Protein AF-A0A932G1H8-F1 (afdb_monomer)

Foldseek 3Di:
DDDDPPPPDDDDDDDDDDPDDDDDDDDDDDDDDDDDDDDDDDDDDDDDDDDDDDDDDDDDDDDDDPDDDPDPPPDPPPPPPPPPPPPPPVPPPPDPDDPQEAQQEPAEDEAEDEAEERAHEYNNDNYEYEYAEAYEYHYYYQNECYEAEYQYHEEYEYEYNNECYEAYDNHDLAYEYEAYAQCACYEHEDAANYEYEEEGNNELYEAHHYHNYEEEYEGACYLYEAEDFEYEYEYNNWNYAAAYDPPGFYQYPVRDTDHTTD

Secondary structure (DSSP, 8-state):
--------------S-------PPPPP-------------------------------------------------------------------S---S-EETTS--EEEE--SSSPEEEEESSS--EEEE-SSS-EEEEESSS--EEEE--SSEEEEEESSS--EEEE-S-TT-EEEEEESSS--EEEE-TT-EEEEEETTS--EEEE-TT-EEEEEETT---EEEESSEEEEESSS--EEEE-TT--EEETTS-EESEE-

Solvent-accessible surface area (backbone atoms only — not comparable to full-atom values): 15157 Å² total; per-residue (Å²): 134,86,81,82,78,80,80,78,79,83,76,88,76,81,87,87,82,84,87,78,83,85,78,86,87,84,89,83,89,85,88,85,92,80,92,82,87,81,88,82,87,82,89,82,88,84,85,83,82,86,83,83,82,89,78,90,75,89,73,90,74,89,72,90,71,90,75,90,70,93,69,90,72,90,66,92,68,90,64,88,67,86,69,75,74,69,76,74,71,78,74,83,64,96,54,99,63,74,87,39,61,32,72,78,28,64,44,78,49,79,41,71,26,81,75,50,66,39,66,38,39,21,54,41,11,52,25,39,39,40,32,40,39,59,13,29,34,38,40,38,26,52,40,11,51,23,40,42,36,34,51,20,36,47,41,34,40,40,38,23,55,40,12,46,22,40,41,35,43,61,32,44,57,78,18,40,32,41,39,38,24,53,41,12,47,24,43,35,39,36,36,46,37,17,40,31,46,36,37,24,58,42,11,48,25,40,35,40,47,32,64,74,22,51,40,40,38,41,23,54,52,8,42,30,40,36,38,33,41,55,34,41,39,37,47,74,50,30,70,20,40,30,49,47,49,96,93,50,43,29,39,32,74,90,70,44,75,46,65,38,78,81

Structure (mmCIF, N/CA/C/O backbone):
data_AF-A0A932G1H8-F1
#
_entry.id   AF-A0A932G1H8-F1
#
loop_
_atom_site.group_PDB
_atom_site.id
_atom_site.type_symbol
_atom_site.label_atom_id
_atom_site.label_alt_id
_atom_site.label_comp_id
_atom_site.label_asym_id
_atom_site.label_entity_id
_atom_site.label_seq_id
_atom_site.pdbx_PDB_ins_code
_atom_site.Cartn_x
_atom_site.Cartn_y
_atom_site.Cartn_z
_atom_site.occupancy
_atom_site.B_iso_or_equiv
_atom_site.auth_seq_id
_atom_site.auth_comp_id
_atom_site.auth_asym_id
_atom_site.auth_atom_id
_atom_site.pdbx_PDB_model_num
ATOM 1 N N . MET A 1 1 ? -35.895 41.293 31.339 1.00 43.34 1 MET A N 1
ATOM 2 C CA . MET A 1 1 ? -36.129 41.103 29.890 1.00 43.34 1 MET A CA 1
ATOM 3 C C . MET A 1 1 ? -36.538 39.655 29.695 1.00 43.34 1 MET A C 1
ATOM 5 O O . MET A 1 1 ? -36.038 38.805 30.417 1.00 43.34 1 MET A O 1
ATOM 9 N N . ARG A 1 2 ? -37.605 39.436 28.923 1.00 46.91 2 ARG A N 1
ATOM 10 C CA . ARG A 1 2 ? -38.538 38.307 29.064 1.00 46.91 2 ARG A CA 1
ATOM 11 C C . ARG A 1 2 ? -37.916 36.980 28.616 1.00 46.91 2 ARG A C 1
ATOM 13 O O . ARG A 1 2 ? -37.510 36.863 27.468 1.00 46.91 2 ARG A O 1
ATOM 20 N N . ALA A 1 3 ? -37.894 35.997 29.515 1.00 41.28 3 ALA A N 1
ATOM 21 C CA . ALA A 1 3 ? -37.607 34.607 29.188 1.00 41.28 3 ALA A CA 1
ATOM 22 C C . ALA A 1 3 ? -38.781 34.042 28.371 1.00 41.28 3 ALA A C 1
ATOM 24 O O . ALA A 1 3 ? -39.905 33.989 28.870 1.00 41.28 3 ALA A O 1
ATOM 25 N N . PHE A 1 4 ? -38.541 33.677 27.110 1.00 54.03 4 PHE A N 1
ATOM 26 C CA . PHE A 1 4 ? -39.508 32.925 26.312 1.00 54.03 4 PHE A CA 1
ATOM 27 C C . PHE A 1 4 ? -39.419 31.457 26.726 1.00 54.03 4 PHE A C 1
ATOM 29 O O . PHE A 1 4 ? -38.477 30.749 26.383 1.00 54.03 4 PHE A O 1
ATOM 36 N N . THR A 1 5 ? -40.384 31.015 27.526 1.00 42.53 5 THR A N 1
ATOM 37 C CA . THR A 1 5 ? -40.581 29.604 27.854 1.00 42.53 5 THR A CA 1
ATOM 38 C C . THR A 1 5 ? -41.067 28.890 26.595 1.00 42.53 5 THR A C 1
ATOM 40 O O . THR A 1 5 ? -42.211 29.077 26.185 1.00 42.53 5 THR A O 1
ATOM 43 N N . ILE A 1 6 ? -40.204 28.096 25.958 1.00 53.47 6 ILE A N 1
ATOM 44 C CA . ILE A 1 6 ? -40.620 27.185 24.887 1.00 53.47 6 ILE A CA 1
ATOM 45 C C . ILE A 1 6 ? -41.364 26.031 25.561 1.00 53.47 6 ILE A C 1
ATOM 47 O O . ILE A 1 6 ? -40.767 25.184 26.223 1.00 53.47 6 ILE A O 1
ATOM 51 N N . LEU A 1 7 ? -42.690 26.045 25.451 1.00 41.09 7 LEU A N 1
ATOM 52 C CA . LEU A 1 7 ? -43.549 24.974 25.933 1.00 41.09 7 LEU A CA 1
ATOM 53 C C . LEU A 1 7 ? -43.530 23.842 24.896 1.00 41.09 7 LEU A C 1
ATOM 55 O O . LEU A 1 7 ? -44.294 23.865 23.935 1.00 41.09 7 LEU A O 1
ATOM 59 N N . VAL A 1 8 ? -42.640 22.862 25.067 1.00 47.84 8 VAL A N 1
ATOM 60 C CA . VAL A 1 8 ? -42.675 21.626 24.273 1.00 47.84 8 VAL A CA 1
ATOM 61 C C . VAL A 1 8 ? -43.750 20.720 24.871 1.00 47.84 8 VAL A C 1
ATOM 63 O O . VAL A 1 8 ? -43.537 20.061 25.887 1.00 47.84 8 VAL A O 1
ATOM 66 N N . ALA A 1 9 ? -44.938 20.720 24.269 1.00 44.84 9 ALA A N 1
ATOM 67 C CA . ALA A 1 9 ? -45.979 19.754 24.590 1.00 44.84 9 ALA A CA 1
ATOM 68 C C . ALA A 1 9 ? -45.629 18.409 23.934 1.00 44.84 9 ALA A C 1
ATOM 70 O O . ALA A 1 9 ? -45.843 18.223 22.739 1.00 44.84 9 ALA A O 1
ATOM 71 N N . VAL A 1 10 ? -45.080 17.468 24.709 1.00 44.91 10 VAL A N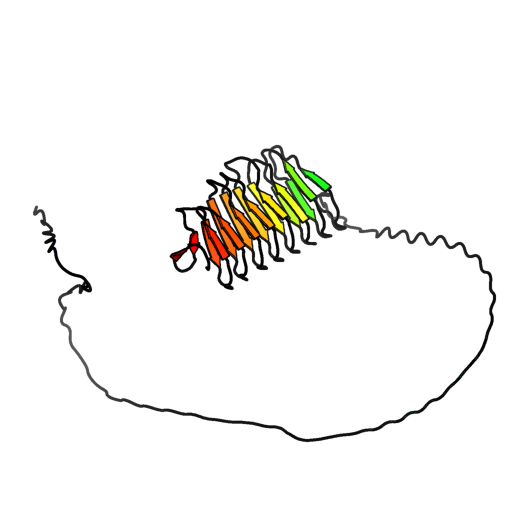 1
ATOM 72 C CA . VAL A 1 10 ? -44.932 16.073 24.271 1.00 44.91 10 VAL A CA 1
ATOM 73 C C . VAL A 1 10 ? -46.285 15.385 24.439 1.00 44.91 10 VAL A C 1
ATOM 75 O O . VAL A 1 10 ? -46.671 15.004 25.544 1.00 44.91 10 VAL A O 1
ATOM 78 N N . LEU A 1 11 ? -47.031 15.262 23.342 1.00 42.97 11 LEU A N 1
ATOM 79 C CA . LEU A 1 11 ? -48.218 14.416 23.278 1.00 42.97 11 LEU A CA 1
ATOM 80 C C . LEU A 1 11 ? -47.772 12.991 22.941 1.00 42.97 11 LEU A C 1
ATOM 82 O O . LEU A 1 11 ? -47.280 12.719 21.850 1.00 42.97 11 LEU A O 1
ATOM 86 N N . ALA A 1 12 ? -47.931 12.087 23.904 1.00 42.50 12 ALA A N 1
ATOM 87 C CA . ALA A 1 12 ? -47.790 10.657 23.687 1.00 42.50 12 ALA A CA 1
ATOM 88 C C . ALA A 1 12 ? -48.934 10.152 22.792 1.00 42.50 12 ALA A C 1
ATOM 90 O O . ALA A 1 12 ? -50.103 10.287 23.153 1.00 42.50 12 ALA A O 1
ATOM 91 N N . GLY A 1 13 ? -48.593 9.530 21.661 1.00 37.72 13 GLY A N 1
ATOM 92 C CA . GLY A 1 13 ? -49.523 8.708 20.890 1.00 37.72 13 GLY A CA 1
ATOM 93 C C . GLY A 1 13 ? -49.326 8.774 19.378 1.00 37.72 13 GLY A C 1
ATOM 94 O O . GLY A 1 13 ? -49.625 9.787 18.763 1.00 37.72 13 GLY A O 1
ATOM 95 N N . GLY A 1 14 ? -48.961 7.633 18.788 1.00 37.81 14 GLY A N 1
ATOM 96 C CA . GLY A 1 14 ? -49.365 7.281 17.425 1.00 37.81 14 GLY A CA 1
ATOM 97 C C . GLY A 1 14 ? -48.414 7.677 16.296 1.00 37.81 14 GLY A C 1
ATOM 98 O O . GLY A 1 14 ? -47.905 8.785 16.224 1.00 37.81 14 GLY A O 1
ATOM 99 N N . CYS A 1 15 ? -48.199 6.712 15.405 1.00 44.62 15 CYS A N 1
ATOM 100 C CA . CYS A 1 15 ? -47.338 6.739 14.230 1.00 44.62 15 CYS A CA 1
ATOM 101 C C . CYS A 1 15 ? -47.782 7.792 13.189 1.00 44.62 15 CYS A C 1
ATOM 103 O O . CYS A 1 15 ? -48.960 7.849 12.844 1.00 44.62 15 CYS A O 1
ATOM 105 N N . GLY A 1 16 ? -46.823 8.563 12.657 1.00 51.00 16 GLY A N 1
ATOM 106 C CA . GLY A 1 16 ? -46.945 9.342 11.417 1.00 51.00 16 GLY A CA 1
ATOM 107 C C . GLY A 1 16 ? -47.521 10.758 11.548 1.00 51.00 16 GLY A C 1
ATOM 108 O O . GLY A 1 16 ? -48.727 10.953 11.443 1.00 51.00 16 GLY A O 1
ATOM 109 N N . ALA A 1 17 ? -46.660 11.776 11.649 1.00 40.34 17 ALA A N 1
ATOM 110 C CA . ALA A 1 17 ? -47.054 13.157 11.370 1.00 40.34 17 ALA A CA 1
ATOM 111 C C . ALA A 1 17 ? -45.897 13.942 10.738 1.00 40.34 17 ALA A C 1
ATOM 113 O O . ALA A 1 17 ? -44.832 14.101 11.328 1.00 40.34 17 ALA A O 1
ATOM 114 N N . LYS A 1 18 ? -46.135 14.426 9.516 1.00 47.41 18 LYS A N 1
ATOM 115 C CA . LYS A 1 18 ? -45.267 15.352 8.790 1.00 47.41 18 LYS A CA 1
ATOM 116 C C . LYS A 1 18 ? -45.270 16.695 9.523 1.00 47.41 18 LYS A C 1
ATOM 118 O O . LYS A 1 18 ? -46.336 17.265 9.756 1.00 47.41 18 LYS A O 1
ATOM 123 N N . THR A 1 19 ? -44.096 17.200 9.883 1.00 43.16 19 THR A N 1
ATOM 124 C CA . THR A 1 19 ? -43.936 18.506 10.532 1.00 43.16 19 THR A CA 1
ATOM 125 C C . THR A 1 19 ? -44.239 19.614 9.523 1.00 43.16 19 THR A C 1
ATOM 127 O O . THR A 1 19 ? -43.376 20.028 8.757 1.00 43.16 19 THR A O 1
ATOM 130 N N . SER A 1 20 ? -45.487 20.079 9.491 1.00 42.56 20 SER A N 1
ATOM 131 C CA . SER A 1 20 ? -45.892 21.235 8.690 1.00 42.56 20 SER A CA 1
ATOM 132 C C . SER A 1 20 ? -45.553 22.513 9.459 1.00 42.56 20 SER A C 1
ATOM 134 O O . SER A 1 20 ? -46.244 22.877 10.411 1.00 42.56 20 SER A O 1
ATOM 136 N N . LEU A 1 21 ? -44.466 23.181 9.074 1.00 42.25 21 LEU A N 1
ATOM 137 C CA . LEU A 1 21 ? -44.091 24.491 9.601 1.00 42.25 21 LEU A CA 1
ATOM 138 C C . LEU A 1 21 ? -45.024 25.551 8.992 1.00 42.25 21 LEU A C 1
ATOM 140 O O . LEU A 1 21 ? -45.066 25.717 7.776 1.00 42.25 21 LEU A O 1
ATOM 144 N N . VAL A 1 22 ? -45.801 26.251 9.820 1.00 46.50 22 VAL A N 1
ATOM 145 C CA . VAL A 1 22 ? -46.705 27.319 9.364 1.00 46.50 22 VAL A CA 1
ATOM 146 C C . VAL A 1 22 ? -45.984 28.662 9.494 1.00 46.50 22 VAL A C 1
ATOM 148 O O . VAL A 1 22 ? -45.696 29.099 10.608 1.00 46.50 22 VAL A O 1
ATOM 151 N N . VAL A 1 23 ? -45.699 29.318 8.367 1.00 56.34 23 VAL A N 1
ATOM 152 C CA . VAL A 1 23 ? -45.190 30.701 8.302 1.00 56.34 23 VAL A CA 1
ATOM 153 C C . VAL A 1 23 ? -46.352 31.631 7.909 1.00 56.34 23 VAL A C 1
ATOM 155 O O . VAL A 1 23 ? -47.077 31.301 6.970 1.00 56.34 23 VAL A O 1
ATOM 158 N N . PRO A 1 24 ? -46.592 32.765 8.600 1.00 52.59 24 PRO A N 1
ATOM 159 C CA . PRO A 1 24 ? -47.652 33.707 8.229 1.00 52.59 24 PRO A CA 1
ATOM 160 C C . PRO A 1 24 ? -47.266 34.603 7.029 1.00 52.59 24 PRO A C 1
ATOM 162 O O . PRO A 1 24 ? -46.086 34.917 6.864 1.00 52.59 24 PRO A O 1
ATOM 165 N N . PRO A 1 25 ? -48.245 35.048 6.211 1.00 51.34 25 PRO A N 1
ATOM 166 C CA . PRO A 1 25 ? -47.993 35.724 4.937 1.00 51.34 25 PRO A CA 1
ATOM 167 C C . PRO A 1 25 ? -47.706 37.227 5.087 1.00 51.34 25 PRO A C 1
ATOM 169 O O . PRO A 1 25 ? -48.316 37.912 5.911 1.00 51.34 25 PRO A O 1
ATOM 172 N N . VAL A 1 26 ? -46.822 37.742 4.227 1.00 53.97 26 VAL A N 1
ATOM 173 C CA . VAL A 1 26 ? -46.687 39.174 3.922 1.00 53.97 26 VAL A CA 1
ATOM 174 C C . VAL A 1 26 ? -47.399 39.472 2.601 1.00 53.97 26 VAL A C 1
ATOM 176 O O . VAL A 1 26 ? -47.216 38.765 1.615 1.00 53.97 26 VAL A O 1
ATOM 179 N N . SER A 1 27 ? -48.260 40.484 2.622 1.00 44.62 27 SER A N 1
ATOM 180 C CA . SER A 1 27 ? -49.075 40.955 1.499 1.00 44.62 27 SER A CA 1
ATOM 181 C C . SER A 1 27 ? -48.252 41.753 0.481 1.00 44.62 27 SER A C 1
ATOM 183 O O . SER A 1 27 ? -47.385 42.527 0.887 1.00 44.62 27 SER A O 1
ATOM 185 N N . GLY A 1 28 ? -48.585 41.647 -0.808 1.00 40.72 28 GLY A N 1
ATOM 186 C CA . GLY A 1 28 ? -48.084 42.553 -1.848 1.00 40.72 28 GLY A CA 1
ATOM 187 C C . GLY A 1 28 ? -48.429 42.100 -3.268 1.00 40.72 28 GLY A C 1
ATOM 188 O O . GLY A 1 28 ? -47.877 41.115 -3.735 1.00 40.72 28 GLY A O 1
ATOM 189 N N . ASP A 1 29 ? -49.356 42.829 -3.877 1.00 40.25 29 ASP A N 1
ATOM 190 C CA . ASP A 1 29 ? -50.086 42.670 -5.141 1.00 40.25 29 ASP A CA 1
ATOM 191 C C . ASP A 1 29 ? -49.278 42.528 -6.461 1.00 40.25 29 ASP A C 1
ATOM 193 O O . ASP A 1 29 ? -48.190 43.086 -6.600 1.00 40.25 29 ASP A O 1
ATOM 197 N N . ASP A 1 30 ? -49.921 41.861 -7.437 1.00 45.75 30 ASP A N 1
ATOM 198 C CA . ASP A 1 30 ? -50.291 42.346 -8.797 1.00 45.75 30 ASP A CA 1
ATOM 199 C C . ASP A 1 30 ? -49.892 41.496 -10.037 1.00 45.75 30 ASP A C 1
ATOM 201 O O . ASP A 1 30 ? -48.766 41.022 -10.160 1.00 45.75 30 ASP A O 1
ATOM 205 N N . ASP A 1 31 ? -50.883 41.375 -10.941 1.00 50.16 31 ASP A N 1
ATOM 206 C CA . ASP A 1 31 ? -50.890 40.986 -12.373 1.00 50.16 31 ASP A CA 1
ATOM 207 C C . ASP A 1 31 ? -50.500 39.539 -12.803 1.00 50.16 31 ASP A C 1
ATOM 209 O O . ASP A 1 31 ? -49.342 39.152 -12.740 1.00 50.16 31 ASP A O 1
ATOM 213 N N . THR A 1 32 ? -51.407 38.593 -13.121 1.00 43.59 32 THR A N 1
ATOM 214 C CA . THR A 1 32 ? -52.385 38.403 -14.239 1.00 43.59 32 THR A CA 1
ATOM 215 C C . THR A 1 32 ? -51.879 37.586 -15.467 1.00 43.59 32 THR A C 1
ATOM 217 O O . THR A 1 32 ? -50.871 37.933 -16.068 1.00 43.59 32 THR A O 1
ATOM 220 N N . VAL A 1 33 ? -52.694 36.576 -15.875 1.00 44.91 33 VAL A N 1
ATOM 221 C CA . VAL A 1 33 ? -52.774 35.836 -17.186 1.00 44.91 33 VAL A CA 1
ATOM 222 C C . VAL A 1 33 ? -51.629 34.828 -17.475 1.00 44.91 33 VAL A C 1
ATOM 224 O O . VAL A 1 33 ? -50.497 35.113 -17.123 1.00 44.91 33 VAL A O 1
ATOM 227 N N . ASP A 1 34 ? -51.737 33.624 -18.060 1.00 40.50 34 ASP A N 1
ATOM 228 C CA . ASP A 1 34 ? -52.706 32.743 -18.765 1.00 40.50 34 ASP A CA 1
ATOM 229 C C . ASP A 1 34 ? -52.210 31.292 -18.471 1.00 40.50 34 ASP A C 1
ATOM 231 O O . ASP A 1 34 ? -51.026 31.107 -18.203 1.00 40.50 34 ASP A O 1
ATOM 235 N N . GLY A 1 35 ? -52.992 30.214 -18.387 1.00 44.72 35 GLY A N 1
ATOM 236 C CA . GLY A 1 35 ? -53.739 29.655 -19.513 1.00 44.72 35 GLY A CA 1
ATOM 237 C C . GLY A 1 35 ? -52.801 28.995 -20.535 1.00 44.72 35 GLY A C 1
ATOM 238 O O . GLY A 1 35 ? -52.328 29.676 -21.427 1.00 44.72 35 GLY A O 1
ATOM 239 N N . ASP A 1 36 ? -52.473 27.709 -20.374 1.00 42.75 36 ASP A N 1
ATOM 240 C CA . ASP A 1 36 ? -52.785 26.675 -21.378 1.00 42.75 36 ASP A CA 1
ATOM 241 C C . ASP A 1 36 ? -52.089 25.339 -21.084 1.00 42.75 36 ASP A C 1
ATOM 243 O O . ASP A 1 36 ? -50.909 25.246 -20.743 1.00 42.75 36 ASP A O 1
ATOM 247 N N . ALA A 1 37 ? -52.902 24.293 -21.173 1.00 53.12 37 ALA A N 1
ATOM 248 C CA . ALA A 1 37 ? -52.481 22.913 -21.273 1.00 53.12 37 ALA A CA 1
ATOM 249 C C . ALA A 1 37 ? -52.113 22.633 -22.730 1.00 53.12 37 ALA A C 1
ATOM 251 O O . ALA A 1 37 ? -52.867 23.043 -23.602 1.00 53.12 37 ALA A O 1
ATOM 252 N N . ASP A 1 38 ? -51.063 21.854 -22.976 1.00 44.72 38 ASP A N 1
ATOM 253 C CA . ASP A 1 38 ? -51.003 21.035 -24.184 1.00 44.72 38 ASP A CA 1
ATOM 254 C C . ASP A 1 38 ? -50.261 19.725 -23.904 1.00 44.72 38 ASP A C 1
ATOM 256 O O . ASP A 1 38 ? -49.100 19.673 -23.497 1.00 44.72 38 ASP A O 1
ATOM 260 N N . THR A 1 39 ? -51.027 18.652 -24.052 1.00 52.12 39 THR A N 1
ATOM 261 C CA . THR A 1 39 ? -50.581 17.304 -24.383 1.00 52.12 39 THR A CA 1
ATOM 262 C C . THR A 1 39 ? -49.990 17.306 -25.783 1.00 52.12 39 THR A C 1
ATOM 264 O O . THR A 1 39 ? -50.699 17.716 -26.690 1.00 52.12 39 THR A O 1
ATOM 267 N N . ASP A 1 40 ? -48.816 16.709 -25.976 1.00 50.25 40 ASP A N 1
ATOM 268 C CA . ASP A 1 40 ? -48.513 16.045 -27.242 1.00 50.25 40 ASP A CA 1
ATOM 269 C C . ASP A 1 40 ? -47.723 14.762 -26.988 1.00 50.25 40 ASP A C 1
ATOM 271 O O . ASP A 1 40 ? -46.668 14.733 -26.351 1.00 50.25 40 ASP A O 1
ATOM 275 N N . ALA A 1 41 ? -48.343 13.676 -27.435 1.00 49.56 41 ALA A N 1
ATOM 276 C CA . ALA A 1 41 ? -47.734 12.387 -27.642 1.00 49.56 41 ALA A CA 1
ATOM 277 C C . ALA A 1 41 ? -47.234 12.376 -29.082 1.00 49.56 41 ALA A C 1
ATOM 279 O O . ALA A 1 41 ? -48.050 12.569 -29.974 1.00 49.56 41 ALA A O 1
ATOM 280 N N . ASP A 1 42 ? -45.960 12.071 -29.298 1.00 48.66 42 ASP A N 1
ATOM 281 C CA . ASP A 1 42 ? -45.480 11.656 -30.611 1.00 48.66 42 ASP A CA 1
ATOM 282 C C . ASP A 1 42 ? -44.615 10.407 -30.456 1.00 48.66 42 ASP A C 1
ATOM 284 O O . ASP A 1 42 ? -43.530 10.398 -29.873 1.00 48.66 42 ASP A O 1
ATOM 288 N N . THR A 1 43 ? -45.194 9.309 -30.929 1.00 48.94 43 THR A N 1
ATOM 289 C CA . THR A 1 43 ? -44.514 8.081 -31.312 1.00 48.94 43 THR A CA 1
ATOM 290 C C . THR A 1 43 ? -44.074 8.237 -32.758 1.00 48.94 43 THR A C 1
ATOM 292 O O . THR A 1 43 ? -44.952 8.303 -33.615 1.00 48.94 43 THR A O 1
ATOM 295 N N . ASP A 1 44 ? -42.775 8.174 -33.035 1.00 48.31 44 ASP A N 1
ATOM 296 C CA . ASP A 1 44 ? -42.285 7.920 -34.388 1.00 48.31 44 ASP A CA 1
ATOM 297 C C . ASP A 1 44 ? -41.347 6.713 -34.392 1.00 48.31 44 ASP A C 1
ATOM 299 O O . ASP A 1 44 ? -40.333 6.638 -33.696 1.00 48.31 44 ASP A O 1
ATOM 303 N N . VAL A 1 45 ? -41.800 5.721 -35.152 1.00 48.81 45 VAL A N 1
ATOM 304 C CA . VAL A 1 45 ? -41.098 4.519 -35.576 1.00 48.81 45 VAL A CA 1
ATOM 305 C C . VAL A 1 45 ? -40.513 4.850 -36.937 1.00 48.81 45 VAL A C 1
ATOM 307 O O . VAL A 1 45 ? -41.285 5.008 -37.874 1.00 48.81 45 VAL A O 1
ATOM 310 N N . ASP A 1 46 ? -39.191 4.853 -37.061 1.00 50.19 46 ASP A N 1
ATOM 311 C CA . ASP A 1 46 ? -38.528 4.749 -38.359 1.00 50.19 46 ASP A CA 1
ATOM 312 C C . ASP A 1 46 ? -37.556 3.573 -38.307 1.00 50.19 46 ASP A C 1
ATOM 314 O O . ASP A 1 46 ? -36.507 3.596 -37.660 1.00 50.19 46 ASP A O 1
ATOM 318 N N . GLY A 1 47 ? -37.993 2.484 -38.934 1.00 46.00 47 GLY A N 1
ATOM 319 C CA . GLY A 1 47 ? -37.142 1.368 -39.289 1.00 46.00 47 GLY A CA 1
ATOM 320 C C . GLY A 1 47 ? -36.566 1.620 -40.669 1.00 46.00 47 GLY A C 1
ATOM 321 O O . GLY A 1 47 ? -37.324 1.684 -41.629 1.00 46.00 47 GLY A O 1
ATOM 322 N N . ASP A 1 48 ? -35.243 1.659 -40.760 1.00 49.53 48 ASP A N 1
ATOM 323 C CA . ASP A 1 48 ? -34.537 1.525 -42.026 1.00 49.53 48 ASP A CA 1
ATOM 324 C C . ASP A 1 48 ? -33.763 0.210 -42.014 1.00 49.53 48 ASP A C 1
ATOM 326 O O . ASP A 1 48 ? -32.698 0.048 -41.417 1.00 49.53 48 ASP A O 1
ATOM 330 N N . VAL A 1 49 ? -34.398 -0.767 -42.654 1.00 49.69 49 VAL A N 1
ATOM 331 C CA . VAL A 1 49 ? -33.810 -2.026 -43.085 1.00 49.69 49 VAL A CA 1
ATOM 332 C C . VAL A 1 49 ? -33.171 -1.739 -44.439 1.00 49.69 49 VAL A C 1
ATOM 334 O O . VAL A 1 49 ? -33.897 -1.581 -45.417 1.00 49.69 49 VAL A O 1
ATOM 337 N N . ASP A 1 50 ? -31.842 -1.671 -44.506 1.00 47.12 50 ASP A N 1
ATOM 338 C CA . ASP A 1 50 ? -31.128 -1.706 -45.786 1.00 47.12 50 ASP A CA 1
ATOM 339 C C . ASP A 1 50 ? -30.598 -3.124 -46.020 1.00 47.12 50 ASP A C 1
ATOM 341 O O . ASP A 1 50 ? -29.530 -3.534 -45.561 1.00 47.12 50 ASP A O 1
ATOM 345 N N . THR A 1 51 ? -31.447 -3.918 -46.663 1.00 47.25 51 THR A N 1
ATOM 346 C CA . THR A 1 51 ? -31.038 -5.074 -47.451 1.00 47.25 51 THR A CA 1
ATOM 347 C C . THR A 1 51 ? -30.738 -4.581 -48.858 1.00 47.25 51 THR A C 1
ATOM 349 O O . THR A 1 51 ? -31.645 -4.016 -49.456 1.00 47.25 51 THR A O 1
ATOM 352 N N . ASP A 1 52 ? -29.546 -4.863 -49.391 1.00 46.97 52 ASP A N 1
ATOM 353 C CA . ASP A 1 52 ? -29.365 -5.456 -50.728 1.00 46.97 52 ASP A CA 1
ATOM 354 C C . ASP A 1 52 ? -27.864 -5.738 -50.993 1.00 46.97 52 ASP A C 1
ATOM 356 O O . ASP A 1 52 ? -27.021 -4.854 -50.909 1.00 46.97 52 ASP A O 1
ATOM 360 N N . VAL A 1 53 ? -27.451 -7.012 -51.046 1.00 49.44 53 VAL A N 1
ATOM 361 C CA . VAL A 1 53 ? -27.306 -7.863 -52.253 1.00 49.44 53 VAL A CA 1
ATOM 362 C C . VAL A 1 53 ? -25.910 -7.752 -52.890 1.00 49.44 53 VAL A C 1
ATOM 364 O O . VAL A 1 53 ? -25.574 -6.796 -53.576 1.00 49.44 53 VAL A O 1
ATOM 367 N N . ASP A 1 54 ? -25.139 -8.809 -52.626 1.00 47.00 54 ASP A N 1
ATOM 368 C CA . ASP A 1 54 ? -24.509 -9.716 -53.596 1.00 47.00 54 ASP A CA 1
ATOM 369 C C . ASP A 1 54 ? -23.608 -9.140 -54.706 1.00 47.00 54 ASP A C 1
ATOM 371 O O . ASP A 1 54 ? -24.025 -8.407 -55.604 1.00 47.00 54 ASP A O 1
ATOM 375 N N . GLY A 1 55 ? -22.353 -9.581 -54.672 1.00 45.81 55 GLY A N 1
ATOM 376 C CA . GLY A 1 55 ? -21.310 -9.239 -55.624 1.00 45.81 55 GLY A CA 1
ATOM 377 C C . GLY A 1 55 ? -20.168 -10.242 -55.555 1.00 45.81 55 GLY A C 1
ATOM 378 O O . GLY A 1 55 ? -19.039 -9.864 -55.251 1.00 45.81 55 GLY A O 1
ATOM 379 N N . ASP A 1 56 ? -20.480 -11.510 -55.828 1.00 48.56 56 ASP A N 1
ATOM 380 C CA . ASP A 1 56 ? -19.519 -12.527 -56.253 1.00 48.56 56 ASP A CA 1
ATOM 381 C C . ASP A 1 56 ? -18.577 -11.965 -57.336 1.00 48.56 56 ASP A C 1
ATOM 383 O O . ASP A 1 56 ? -18.987 -11.677 -58.464 1.00 48.56 56 ASP A O 1
ATOM 387 N N . VAL A 1 57 ? -17.288 -11.855 -57.015 1.00 51.72 57 VAL A N 1
ATOM 388 C CA . VAL A 1 57 ? -16.209 -11.859 -58.009 1.00 51.72 57 VAL A CA 1
ATOM 389 C C . VAL A 1 57 ? -15.211 -12.936 -57.629 1.00 51.72 57 VAL A C 1
ATOM 391 O O . VAL A 1 57 ? -14.226 -12.721 -56.928 1.00 51.72 57 VAL A O 1
ATOM 394 N N . ASP A 1 58 ? -15.551 -14.116 -58.127 1.00 48.69 58 ASP A N 1
ATOM 395 C CA . ASP A 1 58 ? -14.668 -15.222 -58.440 1.00 48.69 58 ASP A CA 1
ATOM 396 C C . ASP A 1 58 ? -13.474 -14.725 -59.278 1.00 48.69 58 ASP A C 1
ATOM 398 O O . ASP A 1 58 ? -13.631 -14.203 -60.388 1.00 48.69 58 ASP A O 1
ATOM 402 N N . ALA A 1 59 ? -12.276 -14.840 -58.713 1.00 49.50 59 ALA A N 1
ATOM 403 C CA . ALA A 1 59 ? -11.023 -14.721 -59.439 1.00 49.50 59 ALA A CA 1
ATOM 404 C C . ALA A 1 59 ? -10.104 -15.861 -58.998 1.00 49.50 59 ALA A C 1
ATOM 406 O O . ALA A 1 59 ? -9.093 -15.654 -58.326 1.00 49.50 59 ALA A O 1
ATOM 407 N N . ASP A 1 60 ? -10.489 -17.069 -59.408 1.00 50.41 60 ASP A N 1
ATOM 408 C CA . ASP A 1 60 ? -9.577 -18.157 -59.741 1.00 50.41 60 ASP A CA 1
ATOM 409 C C . ASP A 1 60 ? -8.350 -17.625 -60.508 1.00 50.41 60 ASP A C 1
ATOM 411 O O . ASP A 1 60 ? -8.410 -17.306 -61.699 1.00 50.41 60 ASP A O 1
ATOM 415 N N . LEU A 1 61 ? -7.209 -17.556 -59.825 1.00 50.56 61 LEU A N 1
ATOM 416 C CA . LEU A 1 61 ? -5.887 -17.560 -60.447 1.00 50.56 61 LEU A CA 1
ATOM 417 C C . LEU A 1 61 ? -5.079 -18.687 -59.814 1.00 50.56 61 LEU A C 1
ATOM 419 O O . LEU A 1 61 ? -4.234 -18.500 -58.942 1.00 50.56 61 LEU A O 1
ATOM 423 N N . ASP A 1 62 ? -5.418 -19.872 -60.308 1.00 50.19 62 ASP A N 1
ATOM 424 C CA . ASP A 1 62 ? -4.554 -21.032 -60.419 1.00 50.19 62 ASP A CA 1
ATOM 425 C C . ASP A 1 62 ? -3.195 -20.616 -61.010 1.00 50.19 62 ASP A C 1
ATOM 427 O O . ASP A 1 62 ? -3.077 -20.217 -62.175 1.00 50.19 62 ASP A O 1
ATOM 431 N N . ALA A 1 63 ? -2.173 -20.661 -60.165 1.00 49.88 63 ALA A N 1
ATOM 432 C CA . ALA A 1 63 ? -0.786 -20.692 -60.580 1.00 49.88 63 ALA A CA 1
ATOM 433 C C . ALA A 1 63 ? -0.087 -21.790 -59.779 1.00 49.88 63 ALA A C 1
ATOM 435 O O . ALA A 1 63 ? 0.717 -21.527 -58.884 1.00 49.88 63 ALA A O 1
ATOM 436 N N . ASP A 1 64 ? -0.415 -23.031 -60.134 1.00 48.50 64 ASP A N 1
ATOM 437 C CA . ASP A 1 64 ? 0.493 -24.167 -60.047 1.00 48.50 64 ASP A CA 1
ATOM 438 C C . ASP A 1 64 ? 1.893 -23.773 -60.554 1.00 48.50 64 ASP A C 1
ATOM 440 O O . ASP A 1 64 ? 2.152 -23.682 -61.758 1.00 48.50 64 ASP A O 1
ATOM 444 N N . THR A 1 65 ? 2.836 -23.594 -59.633 1.00 47.34 65 THR A N 1
ATOM 445 C CA . THR A 1 65 ? 4.246 -23.866 -59.917 1.00 47.34 65 THR A CA 1
ATOM 446 C C . THR A 1 65 ? 4.828 -24.711 -58.799 1.00 47.34 65 THR A C 1
ATOM 448 O O . THR A 1 65 ? 5.481 -24.206 -57.887 1.00 47.34 65 THR A O 1
ATOM 451 N N . ASP A 1 66 ? 4.600 -26.018 -58.923 1.00 49.34 66 ASP A N 1
ATOM 452 C CA . ASP A 1 66 ? 5.534 -27.047 -58.479 1.00 49.34 66 ASP A CA 1
ATOM 453 C C . ASP A 1 66 ? 6.923 -26.731 -59.060 1.00 49.34 66 ASP A C 1
ATOM 455 O O . ASP A 1 66 ? 7.196 -26.943 -60.246 1.00 49.34 66 ASP A O 1
ATOM 459 N N . MET A 1 67 ? 7.815 -26.213 -58.220 1.00 50.00 67 MET A N 1
ATOM 460 C CA . MET A 1 67 ? 9.251 -26.374 -58.414 1.00 50.00 67 MET A CA 1
ATOM 461 C C . MET A 1 67 ? 9.811 -27.118 -57.213 1.00 50.00 67 MET A C 1
ATOM 463 O O . MET A 1 67 ? 10.353 -26.546 -56.272 1.00 50.00 67 MET A O 1
ATOM 467 N N . ASP A 1 68 ? 9.645 -28.433 -57.303 1.00 48.19 68 ASP A N 1
ATOM 468 C CA . ASP A 1 68 ? 10.552 -29.415 -56.739 1.00 48.19 68 ASP A CA 1
ATOM 469 C C . ASP A 1 68 ? 11.960 -29.162 -57.301 1.00 48.19 68 ASP A C 1
ATOM 471 O O . ASP A 1 68 ? 12.267 -29.445 -58.465 1.00 48.19 68 ASP A O 1
ATOM 475 N N . THR A 1 69 ? 12.807 -28.561 -56.474 1.00 49.91 69 THR A N 1
ATOM 476 C CA . THR A 1 69 ? 14.251 -28.713 -56.601 1.00 49.91 69 THR A CA 1
ATOM 477 C C . THR A 1 69 ? 14.798 -29.138 -55.253 1.00 49.91 69 THR A C 1
ATOM 479 O O . THR A 1 69 ? 15.214 -28.300 -54.452 1.00 49.91 69 THR A O 1
ATOM 482 N N . ASP A 1 70 ? 14.813 -30.454 -55.045 1.00 48.62 70 ASP A N 1
ATOM 483 C CA . ASP A 1 70 ? 15.857 -31.158 -54.303 1.00 48.62 70 ASP A CA 1
ATOM 484 C C . ASP A 1 70 ? 17.233 -30.557 -54.641 1.00 48.62 70 ASP A C 1
ATOM 486 O O . ASP A 1 70 ? 17.846 -30.829 -55.679 1.00 48.62 70 ASP A O 1
ATOM 490 N N . ALA A 1 71 ? 17.719 -29.708 -53.744 1.00 48.31 71 ALA A N 1
ATOM 491 C CA . ALA A 1 71 ? 19.117 -29.347 -53.652 1.00 48.31 71 ALA A CA 1
ATOM 492 C C . ALA A 1 71 ? 19.577 -29.713 -52.244 1.00 48.31 71 ALA A C 1
ATOM 494 O O . ALA A 1 71 ? 19.617 -28.874 -51.344 1.00 48.31 71 ALA A O 1
ATOM 495 N N . ASP A 1 72 ? 19.922 -30.992 -52.089 1.00 51.78 72 ASP A N 1
ATOM 496 C CA . ASP A 1 72 ? 20.867 -31.472 -51.088 1.00 51.78 72 ASP A CA 1
ATOM 497 C C . ASP A 1 72 ? 22.151 -30.632 -51.188 1.00 51.78 72 ASP A C 1
ATOM 499 O O . ASP A 1 72 ? 23.070 -30.925 -51.958 1.00 51.78 72 ASP A O 1
ATOM 503 N N . LEU A 1 73 ? 22.202 -29.546 -50.422 1.00 50.25 73 LEU A N 1
ATOM 504 C CA . LEU A 1 73 ? 23.438 -28.873 -50.065 1.00 50.25 73 LEU A CA 1
ATOM 505 C C . LEU A 1 73 ? 23.736 -29.228 -48.616 1.00 50.25 73 LEU A C 1
ATOM 507 O O . LEU A 1 73 ? 23.468 -28.478 -47.683 1.00 50.25 73 LEU A O 1
ATOM 511 N N . ASP A 1 74 ? 24.306 -30.423 -48.491 1.00 50.09 74 ASP A N 1
ATOM 512 C CA . ASP A 1 74 ? 25.265 -30.771 -47.456 1.00 50.09 74 ASP A CA 1
ATOM 513 C C . ASP A 1 74 ? 26.401 -29.736 -47.489 1.00 50.09 74 ASP A C 1
ATOM 515 O O . ASP A 1 74 ? 27.346 -29.806 -48.281 1.00 50.09 74 ASP A O 1
ATOM 519 N N . ALA A 1 75 ? 26.226 -28.697 -46.683 1.00 49.44 75 ALA A N 1
ATOM 520 C CA . ALA A 1 75 ? 27.281 -27.803 -46.272 1.00 49.44 75 ALA A CA 1
ATOM 521 C C . ALA A 1 75 ? 27.294 -27.827 -44.747 1.00 49.44 75 ALA A C 1
ATOM 523 O O . ALA A 1 75 ? 26.707 -26.973 -44.085 1.00 49.44 75 ALA A O 1
ATOM 524 N N . ASP A 1 76 ? 27.991 -28.830 -44.213 1.00 50.44 76 ASP A N 1
ATOM 525 C CA . ASP A 1 76 ? 28.803 -28.699 -43.009 1.00 50.44 76 ASP A CA 1
ATOM 526 C C . ASP A 1 76 ? 29.588 -27.374 -43.074 1.00 50.44 76 ASP A C 1
ATOM 528 O O . ASP A 1 76 ? 30.730 -27.299 -43.536 1.00 50.44 76 ASP A O 1
ATOM 532 N N . THR A 1 77 ? 28.963 -26.294 -42.625 1.00 48.84 77 THR A N 1
ATOM 533 C CA . THR A 1 77 ? 29.670 -25.132 -42.108 1.00 48.84 77 THR A CA 1
ATOM 534 C C . THR A 1 77 ? 29.340 -25.044 -40.639 1.00 48.84 77 THR A C 1
ATOM 536 O O . THR A 1 77 ? 28.414 -24.357 -40.217 1.00 48.84 77 THR A O 1
ATOM 539 N N . ASP A 1 78 ? 30.139 -25.802 -39.899 1.00 51.34 78 ASP A N 1
ATOM 540 C CA . ASP A 1 78 ? 30.636 -25.500 -38.566 1.00 51.34 78 ASP A CA 1
ATOM 541 C C . ASP A 1 78 ? 31.098 -24.027 -38.536 1.00 51.34 78 ASP A C 1
ATOM 543 O O . ASP A 1 78 ? 32.263 -23.690 -38.757 1.00 51.34 78 ASP A O 1
ATOM 547 N N . MET A 1 79 ? 30.130 -23.121 -38.415 1.00 48.38 79 MET A N 1
ATOM 548 C CA . MET A 1 79 ? 30.336 -21.756 -37.968 1.00 48.38 79 MET A CA 1
ATOM 549 C C . MET A 1 79 ? 29.704 -21.677 -36.593 1.00 48.38 79 MET A C 1
ATOM 551 O O . MET A 1 79 ? 28.557 -21.272 -36.420 1.00 48.38 79 MET A O 1
ATOM 555 N N . ASP A 1 80 ? 30.508 -22.125 -35.636 1.00 50.19 80 ASP A N 1
ATOM 556 C CA . ASP A 1 80 ? 30.786 -21.417 -34.396 1.00 50.19 80 ASP A CA 1
ATOM 557 C C . ASP A 1 80 ? 30.805 -19.896 -34.643 1.00 50.19 80 ASP A C 1
ATOM 559 O O . ASP A 1 80 ? 31.831 -19.260 -34.886 1.00 50.19 80 ASP A O 1
ATOM 563 N N . ALA A 1 81 ? 29.607 -19.337 -34.732 1.00 48.12 81 ALA A N 1
ATOM 564 C CA . ALA A 1 81 ? 29.354 -17.960 -34.420 1.00 48.12 81 ALA A CA 1
ATOM 565 C C . ALA A 1 81 ? 28.675 -18.013 -33.058 1.00 48.12 81 ALA A C 1
ATOM 567 O O . ALA A 1 81 ? 27.446 -18.015 -32.965 1.00 48.12 81 ALA A O 1
ATOM 568 N N . ASP A 1 82 ? 29.506 -18.057 -32.017 1.00 48.56 82 ASP A N 1
ATOM 569 C CA . ASP A 1 82 ? 29.349 -17.229 -30.825 1.00 48.56 82 ASP A CA 1
ATOM 570 C C . ASP A 1 82 ? 28.962 -15.801 -31.262 1.00 48.56 82 ASP A C 1
ATOM 572 O O . ASP A 1 82 ? 29.741 -14.850 -31.229 1.00 48.56 82 ASP A O 1
ATOM 576 N N . ALA A 1 83 ? 27.732 -15.641 -31.738 1.00 47.25 83 ALA A N 1
ATOM 577 C CA . ALA A 1 83 ? 27.004 -14.418 -31.553 1.00 47.25 83 ALA A CA 1
ATOM 578 C C . ALA A 1 83 ? 26.533 -14.493 -30.103 1.00 47.25 83 ALA A C 1
ATOM 580 O O . ALA A 1 83 ? 25.366 -14.767 -29.822 1.00 47.25 83 ALA A O 1
ATOM 581 N N . ASP A 1 84 ? 27.479 -14.234 -29.193 1.00 49.25 84 ASP A N 1
ATOM 582 C CA . ASP A 1 84 ? 27.230 -13.298 -28.109 1.00 49.25 84 ASP A CA 1
ATOM 583 C C . ASP A 1 84 ? 26.568 -12.082 -28.770 1.00 49.25 84 ASP A C 1
ATOM 585 O O . ASP A 1 84 ? 27.205 -11.102 -29.160 1.00 49.25 84 ASP A O 1
ATOM 589 N N . LEU A 1 85 ? 25.251 -12.171 -28.968 1.00 46.72 85 LEU A N 1
ATOM 590 C CA . LEU A 1 85 ? 24.399 -11.009 -28.891 1.00 46.72 85 LEU A CA 1
ATOM 591 C C . LEU A 1 85 ? 24.428 -10.645 -27.419 1.00 46.72 85 LEU A C 1
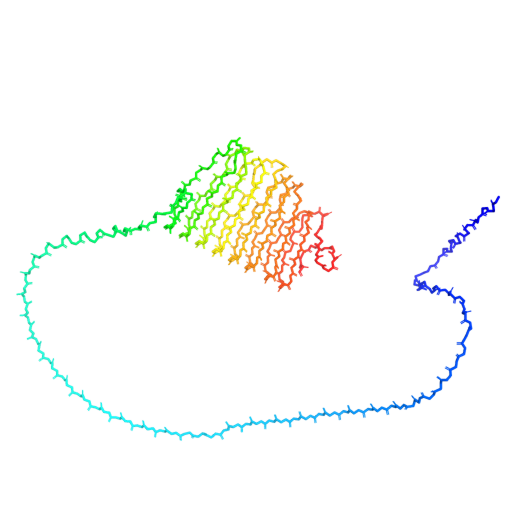ATOM 593 O O . LEU A 1 85 ? 23.519 -10.941 -26.649 1.00 46.72 85 LEU A O 1
ATOM 597 N N . ASP A 1 86 ? 25.562 -10.053 -27.071 1.00 48.88 86 ASP A N 1
ATOM 598 C CA . ASP A 1 86 ? 25.698 -9.051 -26.058 1.00 48.88 86 ASP A CA 1
ATOM 599 C C . ASP A 1 86 ? 24.635 -8.002 -26.378 1.00 48.88 86 ASP A C 1
ATOM 601 O O . ASP A 1 86 ? 24.841 -7.034 -27.109 1.00 48.88 86 ASP A O 1
ATOM 605 N N . ALA A 1 87 ? 23.426 -8.280 -25.903 1.00 50.19 87 ALA A N 1
ATOM 606 C CA . ALA A 1 87 ? 22.424 -7.276 -25.667 1.00 50.19 87 ALA A CA 1
ATOM 607 C C . ALA A 1 87 ? 22.841 -6.498 -24.410 1.00 50.19 87 ALA A C 1
ATOM 609 O O . ALA A 1 87 ? 22.033 -6.292 -23.511 1.00 50.19 87 ALA A O 1
ATOM 610 N N . ASP A 1 88 ? 24.085 -6.014 -24.380 1.00 50.84 88 ASP A N 1
ATOM 611 C CA . ASP A 1 88 ? 24.418 -4.703 -23.855 1.00 50.84 88 ASP A CA 1
ATOM 612 C C . ASP A 1 88 ? 23.613 -3.701 -24.696 1.00 50.84 88 ASP A C 1
ATOM 614 O O . ASP A 1 88 ? 24.088 -3.032 -25.619 1.00 50.84 88 ASP A O 1
ATOM 618 N N . ALA A 1 89 ? 22.313 -3.644 -24.400 1.00 51.03 89 ALA A N 1
ATOM 619 C CA . ALA A 1 89 ? 21.551 -2.438 -24.577 1.00 51.03 89 ALA A CA 1
ATOM 620 C C . ALA A 1 89 ? 22.278 -1.394 -23.733 1.00 51.03 89 ALA A C 1
ATOM 622 O O . ALA A 1 89 ? 22.074 -1.292 -22.525 1.00 51.03 89 ALA A O 1
ATOM 623 N N . ASP A 1 90 ? 23.172 -0.670 -24.400 1.00 50.16 90 ASP A N 1
ATOM 624 C CA . ASP A 1 90 ? 23.735 0.603 -23.985 1.00 50.16 90 ASP A CA 1
ATOM 625 C C . ASP A 1 90 ? 22.537 1.556 -23.809 1.00 50.16 90 ASP A C 1
ATOM 627 O O . ASP A 1 90 ? 22.174 2.349 -24.682 1.00 50.16 90 ASP A O 1
ATOM 631 N N . LEU A 1 91 ? 21.827 1.390 -22.691 1.00 53.25 91 LEU A N 1
ATOM 632 C CA . LEU A 1 91 ? 20.920 2.380 -22.153 1.00 53.25 91 LEU A CA 1
ATOM 633 C C . LEU A 1 91 ? 21.822 3.485 -21.625 1.00 53.25 91 LEU A C 1
ATOM 635 O O . LEU A 1 91 ? 22.152 3.551 -20.443 1.00 53.25 91 LEU A O 1
ATOM 639 N N . ASP A 1 92 ? 22.223 4.350 -22.552 1.00 49.75 92 ASP A N 1
ATOM 640 C CA . ASP A 1 92 ? 22.634 5.715 -22.271 1.00 49.75 92 ASP A CA 1
ATOM 641 C C . ASP A 1 92 ? 21.435 6.454 -21.655 1.00 49.75 92 ASP A C 1
ATOM 643 O O . ASP A 1 92 ? 20.704 7.206 -22.302 1.00 49.75 92 ASP A O 1
ATOM 647 N N . ALA A 1 93 ? 21.183 6.147 -20.387 1.00 49.06 93 ALA A N 1
ATOM 648 C CA . ALA A 1 93 ? 20.440 6.984 -19.480 1.00 49.06 93 ALA A CA 1
ATOM 649 C C . ALA A 1 93 ? 21.473 7.735 -18.636 1.00 49.06 93 ALA A C 1
ATOM 651 O O . ALA A 1 93 ? 21.667 7.451 -17.456 1.00 49.06 93 ALA A O 1
ATOM 652 N N . ASP A 1 94 ? 22.097 8.750 -19.237 1.00 48.72 94 ASP A N 1
ATOM 653 C CA . ASP A 1 94 ? 22.630 9.931 -18.544 1.00 48.72 94 ASP A CA 1
ATOM 654 C C . ASP A 1 94 ? 21.483 10.719 -17.851 1.00 48.72 94 ASP A C 1
ATOM 656 O O . ASP A 1 94 ? 21.287 11.926 -18.026 1.00 48.7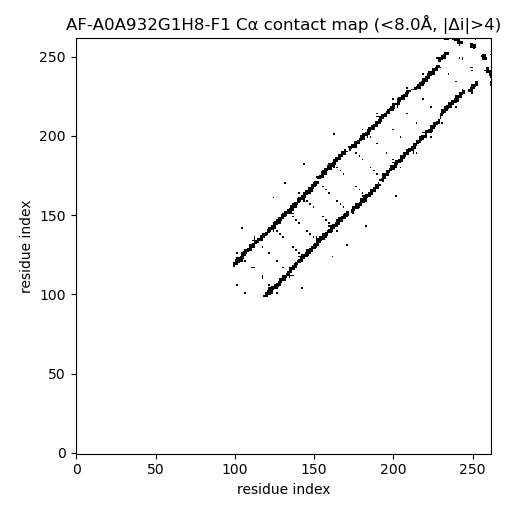2 94 ASP A O 1
ATOM 660 N N . GLY A 1 95 ? 20.674 10.018 -17.061 1.00 38.62 95 GLY A N 1
ATOM 661 C CA . GLY A 1 95 ? 19.768 10.557 -16.069 1.00 38.62 95 GLY A CA 1
ATOM 662 C C . GLY A 1 95 ? 20.329 10.161 -14.719 1.00 38.62 95 GLY A C 1
ATOM 663 O O . GLY A 1 95 ? 20.647 8.996 -14.504 1.00 38.62 95 GLY A O 1
ATOM 664 N N . ASP A 1 96 ? 20.460 11.133 -13.830 1.00 42.19 96 ASP A N 1
ATOM 665 C CA . ASP A 1 96 ? 20.747 10.992 -12.401 1.00 42.19 96 ASP A CA 1
ATOM 666 C C . ASP A 1 96 ? 19.631 10.158 -11.729 1.00 42.19 96 ASP A C 1
ATOM 668 O O . ASP A 1 96 ? 18.784 10.672 -11.002 1.00 42.19 96 ASP A O 1
ATOM 672 N N . SER A 1 97 ? 19.555 8.881 -12.101 1.00 43.81 97 SER A N 1
ATOM 673 C CA . SER A 1 97 ? 18.521 7.929 -11.730 1.00 43.81 97 SER A CA 1
ATOM 674 C C . SER A 1 97 ? 19.131 7.093 -10.625 1.00 43.81 97 SER A C 1
ATOM 676 O O . SER A 1 97 ? 19.996 6.247 -10.855 1.00 43.81 97 SER A O 1
ATOM 678 N N . ASP A 1 98 ? 18.728 7.401 -9.402 1.00 47.09 98 ASP A N 1
ATOM 679 C CA . ASP A 1 98 ? 18.834 6.487 -8.276 1.00 47.09 98 ASP A CA 1
ATOM 680 C C . ASP A 1 98 ? 18.466 5.062 -8.760 1.00 47.09 98 ASP A C 1
ATOM 682 O O . ASP A 1 98 ? 17.470 4.922 -9.477 1.00 47.09 98 ASP A O 1
ATOM 686 N N . PRO A 1 99 ? 19.246 4.001 -8.467 1.00 53.69 99 PRO A N 1
ATOM 687 C CA . PRO A 1 99 ? 18.909 2.622 -8.837 1.00 53.69 99 PRO A CA 1
ATOM 688 C C . PRO A 1 99 ? 17.734 2.084 -7.995 1.00 53.69 99 PRO A C 1
ATOM 690 O O . PRO A 1 99 ? 17.765 0.966 -7.483 1.00 53.69 99 PRO A O 1
ATOM 693 N N . SER A 1 100 ? 16.701 2.899 -7.800 1.00 67.62 100 SER A N 1
ATOM 694 C CA . SER A 1 100 ? 15.475 2.581 -7.084 1.00 67.62 100 SER A CA 1
ATOM 695 C C . SER A 1 100 ? 14.475 1.790 -7.935 1.00 67.62 100 SER A C 1
ATOM 697 O O . SER A 1 100 ? 13.442 1.397 -7.409 1.00 67.62 100 SER A O 1
ATOM 699 N N . GLY A 1 101 ? 14.760 1.514 -9.212 1.00 79.38 101 GLY A N 1
ATOM 700 C CA . GLY A 1 101 ? 13.870 0.768 -10.111 1.00 79.38 101 GLY A CA 1
ATOM 701 C C . GLY A 1 101 ? 14.333 -0.658 -10.435 1.00 79.38 101 GLY A C 1
ATOM 702 O O . GLY A 1 101 ? 15.532 -0.931 -10.512 1.00 79.38 101 GLY A O 1
ATOM 703 N N . CYS A 1 102 ? 13.371 -1.546 -10.692 1.00 90.88 102 CYS A N 1
ATOM 704 C CA . CYS A 1 102 ? 13.555 -2.901 -11.213 1.00 90.88 102 CYS A CA 1
ATOM 705 C C . CYS A 1 102 ? 12.862 -3.053 -12.583 1.00 90.88 102 CYS A C 1
ATOM 707 O O . CYS A 1 102 ? 11.743 -3.566 -12.666 1.00 90.88 102 CYS A O 1
ATOM 709 N N . PRO A 1 103 ? 13.514 -2.627 -13.682 1.00 91.19 103 PRO A N 1
ATOM 710 C CA . PRO A 1 103 ? 12.871 -2.564 -14.995 1.00 91.19 103 PRO A CA 1
ATOM 711 C C . PRO A 1 103 ? 12.619 -3.935 -15.638 1.00 91.19 103 PRO A C 1
ATOM 713 O O . PRO A 1 103 ? 11.812 -4.051 -16.553 1.00 91.19 103 PRO A O 1
ATOM 716 N N . GLN A 1 104 ? 13.337 -4.971 -15.196 1.00 93.06 104 GLN A N 1
ATOM 717 C CA . GLN A 1 104 ? 13.205 -6.340 -15.711 1.00 93.06 104 GLN A CA 1
ATOM 718 C C . GLN A 1 104 ? 12.253 -7.206 -14.877 1.00 93.06 104 GLN A C 1
ATOM 720 O O . GLN A 1 104 ? 11.916 -8.299 -15.322 1.00 93.06 104 GLN A O 1
ATOM 725 N N . GLY A 1 105 ? 11.827 -6.725 -13.704 1.00 92.75 105 GLY A N 1
ATOM 726 C CA . GLY A 1 105 ? 11.020 -7.500 -12.765 1.00 92.75 105 GLY A CA 1
ATOM 727 C C . GLY A 1 105 ? 11.831 -8.526 -11.969 1.00 92.75 105 GLY A C 1
ATOM 728 O O . GLY A 1 105 ? 13.051 -8.639 -12.133 1.00 92.75 105 GLY A O 1
ATOM 729 N N . GLY A 1 106 ? 11.154 -9.262 -11.087 1.00 92.44 106 GLY A N 1
ATOM 730 C CA . GLY A 1 106 ? 11.755 -10.357 -10.317 1.00 92.44 106 GLY A CA 1
ATOM 731 C C . GLY A 1 106 ? 12.787 -9.919 -9.275 1.00 92.44 106 GLY A C 1
ATOM 732 O O . GLY A 1 106 ? 13.711 -10.674 -8.970 1.00 92.44 106 GLY A O 1
ATOM 733 N N . CYS A 1 107 ? 12.698 -8.682 -8.784 1.00 90.12 107 CYS A N 1
ATOM 734 C CA . CYS A 1 107 ? 13.598 -8.185 -7.750 1.00 90.12 107 CYS A CA 1
ATOM 735 C C . CYS A 1 107 ? 13.064 -8.502 -6.353 1.00 90.12 107 CYS A C 1
ATOM 737 O O . CYS A 1 107 ? 11.923 -8.175 -6.045 1.00 90.12 107 CYS A O 1
ATOM 739 N N . ASP A 1 108 ? 13.932 -9.038 -5.496 1.00 91.44 108 ASP A N 1
ATOM 740 C CA . ASP A 1 108 ? 13.682 -9.250 -4.069 1.00 91.44 108 ASP A CA 1
ATOM 741 C C . ASP A 1 108 ? 14.552 -8.290 -3.252 1.00 91.44 108 ASP A C 1
ATOM 743 O O . ASP A 1 108 ? 15.759 -8.513 -3.115 1.00 91.44 108 ASP A O 1
ATOM 747 N N . GLU A 1 109 ? 13.980 -7.205 -2.726 1.00 83.69 109 GLU A N 1
ATOM 748 C CA . GLU A 1 109 ? 14.769 -6.175 -2.038 1.00 83.69 109 GLU A CA 1
ATOM 749 C C . GLU A 1 109 ? 14.114 -5.681 -0.742 1.00 83.69 109 GLU A C 1
ATOM 751 O O . GLU A 1 109 ? 12.958 -5.258 -0.714 1.00 83.69 109 GLU A O 1
ATOM 756 N N . ASP A 1 110 ? 14.916 -5.656 0.327 1.00 86.38 110 ASP A N 1
ATOM 757 C CA . ASP A 1 110 ? 14.535 -5.099 1.622 1.00 86.38 110 ASP A CA 1
ATOM 758 C C . ASP A 1 110 ? 14.946 -3.623 1.734 1.00 86.38 110 ASP A C 1
ATOM 760 O O . ASP A 1 110 ? 16.116 -3.249 1.581 1.00 86.38 110 ASP A O 1
ATOM 764 N N . CYS A 1 111 ? 14.009 -2.778 2.139 1.00 86.31 111 CYS A N 1
ATOM 765 C CA . CYS A 1 111 ? 14.233 -1.379 2.452 1.00 86.31 111 CYS A CA 1
ATOM 766 C C . CYS A 1 111 ? 14.254 -1.135 3.962 1.00 86.31 111 CYS A C 1
ATOM 768 O O . CYS A 1 111 ? 13.333 -1.522 4.674 1.00 86.31 111 CYS A O 1
ATOM 770 N N . TYR A 1 112 ? 15.281 -0.428 4.465 1.00 88.31 112 TYR A N 1
ATOM 771 C CA . TYR A 1 112 ? 15.345 -0.014 5.878 1.00 88.31 112 TYR A CA 1
ATOM 772 C C . TYR A 1 112 ? 15.494 1.504 6.087 1.00 88.31 112 TYR A C 1
ATOM 774 O O . TYR A 1 112 ? 16.573 1.981 6.486 1.00 88.31 112 TYR A O 1
ATOM 782 N N . PRO A 1 113 ? 14.446 2.309 5.822 1.00 81.44 113 PRO A N 1
ATOM 783 C CA . PRO A 1 113 ? 14.503 3.753 5.998 1.00 81.44 113 PRO A CA 1
ATOM 784 C C . PRO A 1 113 ? 14.648 4.149 7.476 1.00 81.44 113 PRO A C 1
ATOM 786 O O . PRO A 1 113 ? 13.867 3.769 8.345 1.00 81.44 113 PRO A O 1
ATOM 789 N N . ARG A 1 114 ? 15.674 4.953 7.798 1.00 77.31 114 ARG A N 1
ATOM 790 C CA . ARG A 1 114 ? 15.919 5.418 9.182 1.00 77.31 114 ARG A CA 1
ATOM 791 C C . ARG A 1 114 ? 15.293 6.773 9.527 1.00 77.31 114 ARG A C 1
ATOM 793 O O . ARG A 1 114 ? 15.156 7.054 10.716 1.00 77.31 114 ARG A O 1
ATOM 800 N N . ARG A 1 115 ? 15.039 7.639 8.536 1.00 67.44 115 ARG A N 1
ATOM 801 C CA . ARG A 1 115 ? 14.484 9.011 8.690 1.00 67.44 115 ARG A CA 1
ATOM 802 C C . ARG A 1 115 ? 13.876 9.592 7.408 1.00 67.44 115 ARG A C 1
ATOM 804 O O . ARG A 1 115 ? 13.067 10.503 7.515 1.00 67.44 115 ARG A O 1
ATOM 811 N N . THR A 1 116 ? 14.346 9.147 6.249 1.00 80.69 116 THR A N 1
ATOM 812 C CA . THR A 1 116 ? 13.835 9.522 4.920 1.00 80.69 116 THR A CA 1
ATOM 813 C C . THR A 1 116 ? 12.949 8.395 4.406 1.00 80.69 116 THR A C 1
ATOM 815 O O . THR A 1 116 ? 13.051 7.290 4.933 1.00 80.69 116 THR A O 1
ATOM 818 N N . GLU A 1 117 ? 12.113 8.671 3.416 1.00 85.62 117 GLU A N 1
ATOM 819 C CA . GLU A 1 117 ? 11.361 7.651 2.686 1.00 85.62 117 GLU A CA 1
ATOM 820 C C . GLU A 1 117 ? 12.277 6.707 1.880 1.00 85.62 117 GLU A C 1
ATOM 822 O O . GLU A 1 117 ? 13.363 7.110 1.447 1.00 85.62 117 GLU A O 1
ATOM 827 N N . CYS A 1 118 ? 11.874 5.443 1.733 1.00 88.06 118 CYS A N 1
ATOM 828 C CA . CYS A 1 118 ? 12.394 4.535 0.710 1.00 88.06 118 CYS A CA 1
ATOM 829 C C . CYS A 1 118 ? 11.429 4.569 -0.474 1.00 88.06 118 CYS A C 1
ATOM 831 O O . CYS A 1 118 ? 10.253 4.309 -0.268 1.00 88.06 118 CYS A O 1
ATOM 833 N N . VAL A 1 119 ? 11.938 4.849 -1.674 1.00 90.62 119 VAL A N 1
ATOM 834 C CA . VAL A 1 119 ? 11.160 4.798 -2.918 1.00 90.62 119 VAL A CA 1
ATOM 835 C C . VAL A 1 119 ? 11.701 3.659 -3.770 1.00 90.62 119 VAL A C 1
ATOM 837 O O . VAL A 1 119 ? 12.911 3.632 -4.027 1.00 90.62 119 VAL A O 1
ATOM 840 N N . ARG A 1 120 ? 10.847 2.723 -4.195 1.00 91.38 120 ARG A N 1
ATOM 841 C CA . ARG A 1 120 ? 11.212 1.645 -5.126 1.00 91.38 120 ARG A CA 1
ATOM 842 C C . ARG A 1 120 ? 10.140 1.445 -6.185 1.00 91.38 120 ARG A C 1
ATOM 844 O O . ARG A 1 120 ? 8.961 1.461 -5.869 1.00 91.38 120 ARG A O 1
ATOM 851 N N . GLY A 1 121 ? 10.569 1.217 -7.421 1.00 93.00 121 GLY A N 1
ATOM 852 C CA . GLY A 1 121 ? 9.699 0.885 -8.547 1.00 93.00 121 GLY A CA 1
ATOM 853 C C . GLY A 1 121 ? 9.997 -0.506 -9.099 1.00 93.00 121 GLY A C 1
ATOM 854 O O . GLY A 1 121 ? 11.143 -0.967 -9.069 1.00 93.00 121 GLY A O 1
ATOM 855 N N . CYS A 1 122 ? 8.977 -1.179 -9.610 1.00 95.38 122 CYS A N 1
ATOM 856 C CA . CYS A 1 122 ? 9.092 -2.429 -10.347 1.00 95.38 122 CYS A CA 1
ATOM 857 C C . CYS A 1 122 ? 8.303 -2.336 -11.653 1.00 95.38 122 CYS A C 1
ATOM 859 O O . CYS A 1 122 ? 7.085 -2.517 -11.666 1.00 95.38 122 CYS A O 1
ATOM 861 N N . ASP A 1 123 ? 8.998 -2.068 -12.759 1.00 95.25 123 ASP A N 1
ATOM 862 C CA . ASP A 1 123 ? 8.351 -1.967 -14.070 1.00 95.25 123 ASP A CA 1
ATOM 863 C C . ASP A 1 123 ? 8.098 -3.344 -14.698 1.00 95.25 123 ASP A C 1
ATOM 865 O O . ASP A 1 123 ? 7.163 -3.506 -15.477 1.00 95.25 123 ASP A O 1
ATOM 869 N N . GLY A 1 124 ? 8.940 -4.337 -14.388 1.00 93.38 124 GLY A N 1
ATOM 870 C CA . GLY A 1 124 ? 8.875 -5.651 -15.037 1.00 93.38 124 GLY A CA 1
ATOM 871 C C . GLY A 1 124 ? 7.956 -6.679 -14.373 1.00 93.38 124 GLY A C 1
ATOM 872 O O . GLY A 1 124 ? 7.755 -7.733 -14.963 1.00 93.38 124 GLY A O 1
ATOM 873 N N . GLY A 1 125 ? 7.397 -6.371 -13.197 1.00 94.31 125 GLY A N 1
ATOM 874 C CA . GLY A 1 125 ? 6.484 -7.251 -12.455 1.00 94.31 125 GLY A CA 1
ATOM 875 C C . GLY A 1 125 ? 7.195 -8.300 -11.598 1.00 94.31 125 GLY A C 1
ATOM 876 O O . GLY A 1 125 ? 8.428 -8.333 -11.542 1.00 94.31 125 GLY A O 1
ATOM 877 N N . ASP A 1 126 ? 6.419 -9.127 -10.897 1.00 96.12 126 ASP A N 1
ATOM 878 C CA . ASP A 1 126 ? 6.914 -10.236 -10.062 1.00 96.12 126 ASP A CA 1
ATOM 879 C C . ASP A 1 126 ? 7.958 -9.807 -9.006 1.00 96.12 126 ASP A C 1
ATOM 881 O O . ASP A 1 126 ? 8.877 -10.558 -8.668 1.00 96.12 126 ASP A O 1
ATOM 885 N N . CYS A 1 127 ? 7.900 -8.562 -8.528 1.00 96.12 127 CYS A N 1
ATOM 886 C CA . CYS A 1 127 ? 8.833 -8.076 -7.514 1.00 96.12 127 CYS A CA 1
ATOM 887 C C . CYS A 1 127 ? 8.318 -8.353 -6.108 1.00 96.12 127 CYS A C 1
ATOM 889 O O . CYS A 1 127 ? 7.130 -8.235 -5.836 1.00 96.12 127 CYS A O 1
ATOM 891 N N . ASN A 1 128 ? 9.249 -8.601 -5.198 1.00 96.06 128 ASN A N 1
ATOM 892 C CA . ASN A 1 128 ? 8.989 -8.759 -3.781 1.00 96.06 128 ASN A CA 1
ATOM 893 C C . ASN A 1 128 ? 9.758 -7.678 -3.011 1.00 96.06 128 ASN A C 1
ATOM 895 O O . ASN A 1 128 ? 10.992 -7.692 -2.928 1.00 96.06 128 ASN A O 1
ATOM 899 N N . TYR A 1 129 ? 9.028 -6.702 -2.479 1.00 93.25 129 TYR A N 1
ATOM 900 C CA . TYR A 1 129 ? 9.601 -5.575 -1.757 1.00 93.25 129 TYR A CA 1
ATOM 901 C C . TYR A 1 129 ? 9.097 -5.518 -0.333 1.00 93.25 129 TYR A C 1
ATOM 903 O O . TYR A 1 129 ? 7.902 -5.398 -0.075 1.00 93.25 129 TYR A O 1
ATOM 911 N N . GLU A 1 130 ? 10.044 -5.492 0.599 1.00 93.50 130 GLU A N 1
ATOM 912 C CA . GLU A 1 130 ? 9.736 -5.389 2.013 1.00 93.50 130 GLU A CA 1
ATOM 913 C C . GLU A 1 130 ? 10.329 -4.112 2.602 1.00 93.50 130 GLU A C 1
ATOM 915 O O . GLU A 1 130 ? 11.536 -3.883 2.569 1.00 93.50 130 GLU A O 1
ATOM 920 N N . CYS A 1 131 ? 9.495 -3.277 3.210 1.00 91.00 131 CYS A N 1
ATOM 921 C CA . CYS A 1 131 ? 9.937 -2.070 3.887 1.00 91.00 131 CYS A CA 1
ATOM 922 C C . CYS A 1 131 ? 9.853 -2.214 5.410 1.00 91.00 131 CYS A C 1
ATOM 924 O O . CYS A 1 131 ? 8.782 -2.395 5.990 1.00 91.00 131 CYS A O 1
ATOM 926 N N . GLN A 1 132 ? 10.989 -2.071 6.089 1.00 89.88 132 GLN A N 1
ATOM 927 C CA . GLN A 1 132 ? 11.120 -2.154 7.542 1.00 89.88 132 GLN A CA 1
ATOM 928 C C . GLN A 1 132 ? 11.709 -0.861 8.123 1.00 89.88 132 GLN A C 1
ATOM 930 O O . GLN A 1 132 ? 12.729 -0.362 7.677 1.00 89.88 132 GLN A O 1
ATOM 935 N N . GLY A 1 133 ? 11.159 -0.351 9.222 1.00 85.19 133 GLY A N 1
ATOM 936 C CA . GLY A 1 133 ? 11.766 0.758 9.969 1.00 85.19 133 GLY A CA 1
ATOM 937 C C . GLY A 1 133 ? 10.922 2.033 10.019 1.00 85.19 133 GLY A C 1
ATOM 938 O O . GLY A 1 133 ? 9.808 2.064 9.520 1.00 85.19 133 GLY A O 1
ATOM 939 N N . PRO A 1 134 ? 11.413 3.082 10.698 1.00 83.44 134 PRO A N 1
ATOM 940 C CA . PRO A 1 134 ? 10.590 4.223 11.111 1.00 83.44 134 PRO A CA 1
ATOM 941 C C . PRO A 1 134 ? 10.467 5.360 10.073 1.00 83.44 134 PRO A C 1
ATOM 943 O O . PRO A 1 134 ? 10.113 6.480 10.440 1.00 83.44 134 PRO A O 1
ATOM 946 N N . GLY A 1 135 ? 10.901 5.158 8.827 1.00 85.81 135 GLY A N 1
ATOM 947 C CA . GLY A 1 135 ? 10.691 6.132 7.748 1.00 85.81 135 GLY A CA 1
ATOM 948 C C . GLY A 1 135 ? 9.530 5.722 6.845 1.00 85.81 135 GLY A C 1
ATOM 949 O O . GLY A 1 135 ? 8.999 4.627 7.001 1.00 85.81 135 GLY A O 1
ATOM 950 N N . GLY A 1 136 ? 9.147 6.610 5.925 1.00 87.81 136 GLY A N 1
ATOM 951 C CA . GLY A 1 136 ? 8.110 6.313 4.936 1.00 87.81 136 GLY A CA 1
ATOM 952 C C . GLY A 1 136 ? 8.562 5.282 3.898 1.00 87.81 136 GLY A C 1
ATOM 953 O O . GLY A 1 136 ? 9.766 5.078 3.704 1.00 87.81 136 GLY A O 1
ATOM 954 N N . CYS A 1 137 ? 7.605 4.653 3.234 1.00 91.25 137 CYS A N 1
ATOM 955 C CA . CYS A 1 137 ? 7.834 3.684 2.170 1.00 91.25 137 CYS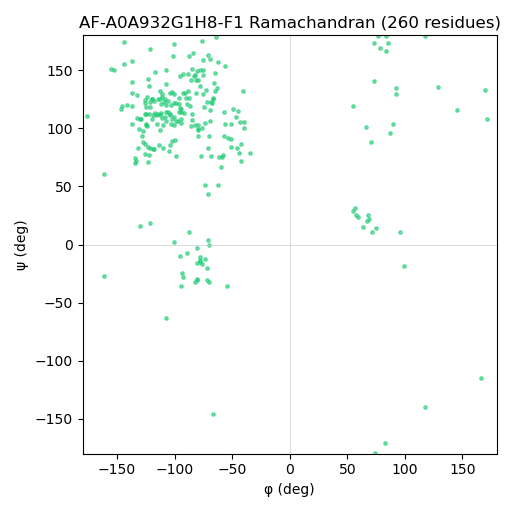 A CA 1
ATOM 956 C C . CYS A 1 137 ? 6.922 4.039 1.000 1.00 91.25 137 CYS A C 1
ATOM 958 O O . CYS A 1 137 ? 5.733 4.195 1.222 1.00 91.25 137 CYS A O 1
ATOM 960 N N . ASP A 1 138 ? 7.480 4.145 -0.196 1.00 93.00 138 ASP A N 1
ATOM 961 C CA . ASP A 1 138 ? 6.772 4.336 -1.459 1.00 93.00 138 ASP A CA 1
ATOM 962 C C . ASP A 1 138 ? 7.224 3.203 -2.385 1.00 93.00 138 ASP A C 1
ATOM 964 O O . ASP A 1 138 ? 8.373 3.161 -2.838 1.00 93.00 138 ASP A O 1
ATOM 968 N N . LEU A 1 139 ? 6.369 2.196 -2.535 1.00 93.56 139 LEU A N 1
ATOM 969 C CA . LEU A 1 139 ? 6.644 0.992 -3.306 1.00 93.56 139 LEU A CA 1
ATOM 970 C C . LEU A 1 139 ? 5.654 0.923 -4.467 1.00 93.56 139 LEU A C 1
ATOM 972 O O . LEU A 1 139 ? 4.458 0.735 -4.258 1.00 93.56 139 LEU A O 1
ATOM 976 N N . GLY A 1 140 ? 6.163 1.054 -5.687 1.00 95.25 140 GLY A N 1
ATOM 977 C CA . GLY A 1 140 ? 5.385 0.967 -6.915 1.00 95.25 140 GLY A CA 1
ATOM 978 C C . GLY A 1 140 ? 5.652 -0.326 -7.678 1.00 95.25 140 GLY A C 1
ATOM 979 O O . GLY A 1 140 ? 6.803 -0.743 -7.839 1.00 95.25 140 GLY A O 1
ATOM 980 N N . CYS A 1 141 ? 4.587 -0.930 -8.193 1.00 97.50 141 CYS A N 1
ATOM 981 C CA . CYS A 1 141 ? 4.632 -2.052 -9.117 1.00 97.50 141 CYS A CA 1
ATOM 982 C C . CYS A 1 141 ? 3.766 -1.773 -10.346 1.00 97.50 141 CYS A C 1
ATOM 984 O O . CYS A 1 141 ? 2.536 -1.819 -10.294 1.00 97.50 141 CYS A O 1
ATOM 986 N N . ASP A 1 142 ? 4.417 -1.524 -11.477 1.00 96.50 142 ASP A N 1
ATOM 987 C CA . ASP A 1 142 ? 3.740 -1.280 -12.748 1.00 96.50 142 ASP A CA 1
ATOM 988 C C . ASP A 1 142 ? 3.571 -2.559 -13.572 1.00 96.50 142 ASP A C 1
ATOM 990 O O . ASP A 1 142 ? 2.617 -2.670 -14.339 1.00 96.50 142 ASP A O 1
ATOM 994 N N . GLY A 1 143 ? 4.463 -3.540 -13.396 1.00 94.31 143 GLY A N 1
ATOM 995 C CA . GLY A 1 143 ? 4.409 -4.799 -14.144 1.00 94.31 143 GLY A CA 1
ATOM 996 C C . GLY A 1 143 ? 3.368 -5.808 -13.644 1.00 94.31 143 GLY A C 1
ATOM 997 O O . GLY A 1 143 ? 3.023 -6.718 -14.391 1.00 94.31 143 GLY A O 1
ATOM 998 N N . GLY A 1 144 ? 2.831 -5.614 -12.434 1.00 95.25 144 GLY A N 1
ATOM 999 C CA . GLY A 1 144 ? 1.843 -6.499 -11.808 1.00 95.25 144 GLY A CA 1
ATOM 1000 C C . GLY A 1 144 ? 2.464 -7.675 -11.053 1.00 95.25 144 GLY A C 1
ATOM 1001 O O . GLY A 1 144 ? 3.681 -7.866 -11.072 1.00 95.25 144 GLY A O 1
ATOM 1002 N N . GLU A 1 145 ? 1.611 -8.433 -10.361 1.00 97.00 145 GLU A N 1
ATOM 1003 C CA . GLU A 1 145 ? 1.984 -9.664 -9.637 1.00 97.00 145 GLU A CA 1
ATOM 1004 C C . GLU A 1 145 ? 3.105 -9.449 -8.598 1.00 97.00 145 GLU A C 1
ATOM 1006 O O . GLU A 1 145 ? 3.929 -10.326 -8.358 1.00 97.00 145 GLU A O 1
ATOM 1011 N N . CYS A 1 146 ? 3.167 -8.258 -7.993 1.00 97.75 146 CYS A N 1
ATOM 1012 C CA . CYS A 1 146 ? 4.165 -7.946 -6.972 1.00 97.75 146 CYS A CA 1
ATOM 1013 C C . CYS A 1 146 ? 3.665 -8.223 -5.554 1.00 97.75 146 CYS A C 1
ATOM 1015 O O . CYS A 1 146 ? 2.517 -7.928 -5.225 1.00 97.75 146 CYS A O 1
ATOM 1017 N N . ASP A 1 147 ? 4.590 -8.635 -4.694 1.00 97.62 147 ASP A N 1
ATOM 1018 C CA . ASP A 1 147 ? 4.421 -8.707 -3.248 1.00 97.62 147 ASP A CA 1
ATOM 1019 C C . ASP A 1 147 ? 5.009 -7.435 -2.624 1.00 97.62 147 ASP A C 1
ATOM 1021 O O . ASP A 1 147 ? 6.228 -7.238 -2.586 1.00 97.62 147 ASP A O 1
ATOM 1025 N N . LEU A 1 148 ? 4.154 -6.524 -2.162 1.00 95.44 148 LEU A N 1
ATOM 1026 C CA . LEU A 1 148 ? 4.571 -5.268 -1.544 1.00 95.44 148 LEU A CA 1
ATOM 1027 C C . LEU A 1 148 ? 4.195 -5.281 -0.065 1.00 95.44 148 LEU A C 1
ATOM 1029 O O . LEU A 1 148 ? 3.022 -5.205 0.304 1.00 95.44 148 LEU A O 1
ATOM 1033 N N . GLU A 1 149 ? 5.201 -5.334 0.804 1.00 95.38 149 GLU A N 1
ATOM 1034 C CA . GLU A 1 149 ? 4.990 -5.419 2.242 1.00 95.38 149 GLU A CA 1
ATOM 1035 C C . GLU A 1 149 ? 5.596 -4.232 3.000 1.00 95.38 149 GLU A C 1
ATOM 1037 O O . GLU A 1 149 ? 6.799 -3.968 2.973 1.00 95.38 149 GLU A O 1
ATOM 1042 N N . CYS A 1 150 ? 4.764 -3.550 3.788 1.00 93.81 150 CYS A N 1
ATOM 1043 C CA . CYS A 1 150 ? 5.189 -2.515 4.715 1.00 93.81 150 CYS A CA 1
ATOM 1044 C C . CYS A 1 150 ? 5.083 -2.970 6.175 1.00 93.81 150 CYS A C 1
ATOM 1046 O O . CYS A 1 150 ? 4.003 -3.049 6.770 1.00 93.81 150 CYS A O 1
ATOM 1048 N N . ARG A 1 151 ? 6.246 -3.172 6.802 1.00 91.44 151 ARG A N 1
ATOM 1049 C CA . ARG A 1 151 ? 6.421 -3.416 8.245 1.00 91.44 151 ARG A CA 1
ATOM 1050 C C . ARG A 1 151 ? 6.878 -2.168 9.017 1.00 91.44 151 ARG A C 1
ATOM 1052 O O . ARG A 1 151 ? 7.136 -2.245 10.220 1.00 91.44 151 ARG A O 1
ATOM 1059 N N . GLY A 1 152 ? 7.021 -1.029 8.340 1.00 81.38 152 GLY A N 1
ATOM 1060 C CA . GLY A 1 152 ? 7.534 0.223 8.896 1.00 81.38 152 GLY A CA 1
ATOM 1061 C C . GLY A 1 152 ? 6.567 1.025 9.781 1.00 81.38 152 GLY A C 1
ATOM 1062 O O . GLY A 1 152 ? 5.395 0.685 9.957 1.00 81.38 152 GLY A O 1
ATOM 1063 N N . GLY A 1 153 ? 7.085 2.110 10.361 1.00 69.06 153 GLY A N 1
ATOM 1064 C CA . GLY A 1 153 ? 6.355 3.059 11.208 1.00 69.06 153 GLY A CA 1
ATOM 1065 C C . GLY A 1 153 ? 6.477 4.477 10.654 1.00 69.06 153 GLY A C 1
ATOM 1066 O O . GLY A 1 153 ? 7.514 5.112 10.821 1.00 69.06 153 GLY A O 1
ATOM 1067 N N . GLY A 1 154 ? 5.439 4.973 9.981 1.00 79.38 154 GLY A N 1
ATOM 1068 C CA . GLY A 1 154 ? 5.455 6.262 9.284 1.00 79.38 154 GLY A CA 1
ATOM 1069 C C . GLY A 1 154 ? 4.257 6.391 8.346 1.00 79.38 154 GLY A C 1
ATOM 1070 O O . GLY A 1 154 ? 3.120 6.405 8.814 1.00 79.38 154 GLY A O 1
ATOM 1071 N N . SER A 1 155 ? 4.531 6.450 7.046 1.00 89.0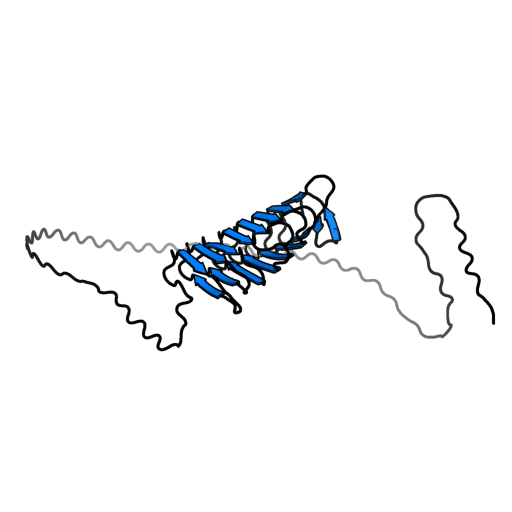6 155 SER A N 1
ATOM 1072 C CA . SER A 1 155 ? 3.555 6.307 5.960 1.00 89.06 155 SER A CA 1
ATOM 1073 C C . SER A 1 155 ? 3.988 5.164 5.044 1.00 89.06 155 SER A C 1
ATOM 1075 O O . SER A 1 155 ? 5.191 4.977 4.840 1.00 89.06 155 SER A O 1
ATOM 1077 N N . CYS A 1 156 ? 3.041 4.390 4.531 1.00 93.44 156 CYS A N 1
ATOM 1078 C CA . CYS A 1 156 ? 3.310 3.377 3.520 1.00 93.44 156 CYS A CA 1
ATOM 1079 C C . CYS A 1 156 ? 2.400 3.615 2.322 1.00 93.44 156 CYS A C 1
ATOM 1081 O O . CYS A 1 156 ? 1.199 3.406 2.425 1.00 93.44 156 CYS A O 1
ATOM 1083 N N . ASP A 1 157 ? 2.988 4.005 1.210 1.00 94.94 157 ASP A N 1
ATOM 1084 C CA . ASP A 1 157 ? 2.347 4.151 -0.081 1.00 94.94 157 ASP A CA 1
ATOM 1085 C C . ASP A 1 157 ? 2.705 2.896 -0.894 1.00 94.94 157 ASP A C 1
ATOM 1087 O O . ASP A 1 157 ? 3.873 2.665 -1.216 1.00 94.94 157 ASP A O 1
ATOM 1091 N N . LEU A 1 158 ? 1.730 2.017 -1.141 1.00 96.19 158 LEU A N 1
ATOM 1092 C CA . LEU A 1 158 ? 1.916 0.804 -1.940 1.00 96.19 158 LEU A CA 1
ATOM 1093 C C . LEU A 1 158 ? 0.999 0.872 -3.160 1.00 96.19 158 LEU A C 1
ATOM 1095 O O . LEU A 1 158 ? -0.224 0.820 -3.026 1.00 96.19 158 LEU A O 1
ATOM 1099 N N . GLY A 1 159 ? 1.598 1.009 -4.339 1.00 97.44 159 GLY A N 1
ATOM 1100 C CA . GLY A 1 159 ? 0.892 1.163 -5.606 1.00 97.44 159 GLY A CA 1
ATOM 1101 C C . GLY A 1 159 ? 1.086 -0.037 -6.522 1.00 97.44 159 GLY A C 1
ATOM 1102 O O . GLY A 1 159 ? 2.212 -0.476 -6.756 1.00 97.44 159 GLY A O 1
ATOM 1103 N N . CYS A 1 160 ? -0.011 -0.537 -7.079 1.00 98.19 160 CYS A N 1
ATOM 1104 C CA . CYS A 1 160 ? -0.024 -1.603 -8.069 1.00 98.19 160 CYS A CA 1
ATOM 1105 C C . CYS A 1 160 ? -0.826 -1.187 -9.306 1.00 98.19 160 CYS A C 1
ATOM 1107 O O . CYS A 1 160 ? -2.052 -1.327 -9.359 1.00 98.19 160 CYS A O 1
ATOM 1109 N N . SER A 1 161 ? -0.114 -0.734 -10.336 1.00 96.88 161 SER A N 1
ATOM 1110 C CA . SER A 1 161 ? -0.715 -0.370 -11.621 1.00 96.88 161 SER A CA 1
ATOM 1111 C C . SER A 1 161 ? -0.985 -1.599 -12.499 1.00 96.88 161 SER A C 1
ATOM 1113 O O . SER A 1 161 ? -1.923 -1.599 -13.294 1.00 96.88 161 SER A O 1
ATOM 1115 N N . GLY A 1 162 ? -0.162 -2.647 -12.374 1.00 95.00 162 GLY A N 1
ATOM 1116 C CA . GLY A 1 162 ? -0.223 -3.836 -13.237 1.00 95.00 162 GLY A CA 1
ATOM 1117 C C . GLY A 1 162 ? -1.298 -4.863 -12.860 1.00 95.00 162 GLY A C 1
ATOM 1118 O O . GLY A 1 162 ? -1.664 -5.692 -13.692 1.00 95.00 162 GLY A O 1
ATOM 1119 N N . GLY A 1 163 ? -1.846 -4.772 -11.644 1.00 95.56 163 GLY A N 1
ATOM 1120 C CA . GLY A 1 163 ? -2.860 -5.687 -11.111 1.00 95.56 163 GLY A CA 1
ATOM 1121 C C . GLY A 1 163 ? -2.275 -6.966 -10.509 1.00 95.56 163 GLY A C 1
ATOM 1122 O O . GLY A 1 163 ? -1.095 -7.273 -10.681 1.00 95.56 163 GLY A O 1
ATOM 1123 N N . GLY A 1 164 ? -3.106 -7.702 -9.769 1.00 96.56 164 GLY A N 1
ATOM 1124 C CA . GLY A 1 164 ? -2.728 -8.990 -9.175 1.00 96.56 164 GLY A CA 1
ATOM 1125 C C . GLY A 1 164 ? -1.663 -8.914 -8.078 1.00 96.56 164 GLY A C 1
ATOM 1126 O O . GLY A 1 164 ? -0.983 -9.905 -7.843 1.00 96.56 164 GLY A O 1
ATOM 1127 N N . CYS A 1 165 ? -1.460 -7.750 -7.459 1.00 98.25 165 CYS A N 1
ATOM 1128 C CA . CYS A 1 165 ? -0.456 -7.594 -6.408 1.00 98.25 165 CYS A CA 1
ATOM 1129 C C . CYS A 1 165 ? -0.988 -8.010 -5.033 1.00 98.25 165 CYS A C 1
ATOM 1131 O O . CYS A 1 165 ? -2.166 -7.810 -4.733 1.00 98.25 165 CYS A O 1
ATOM 1133 N N . GLU A 1 166 ? -0.086 -8.467 -4.170 1.00 98.44 166 GLU A N 1
ATOM 1134 C CA . GLU A 1 166 ? -0.326 -8.633 -2.740 1.00 98.44 166 GLU A CA 1
ATOM 1135 C C . GLU A 1 166 ? 0.196 -7.389 -1.999 1.00 98.44 166 GLU A C 1
ATOM 1137 O O . GLU A 1 166 ? 1.395 -7.106 -1.986 1.00 98.44 166 GLU A O 1
ATOM 1142 N N . LEU A 1 167 ? -0.701 -6.605 -1.395 1.00 97.19 167 LEU A N 1
ATOM 1143 C CA . LEU A 1 167 ? -0.384 -5.359 -0.694 1.00 97.19 167 LEU A CA 1
ATOM 1144 C C . LEU A 1 167 ? -0.600 -5.526 0.813 1.00 97.19 167 LEU A C 1
ATOM 1146 O O . LEU A 1 167 ? -1.732 -5.582 1.293 1.00 97.19 167 LEU A O 1
ATOM 1150 N N . GLN A 1 168 ? 0.484 -5.560 1.586 1.00 96.44 168 GLN A N 1
ATOM 1151 C CA . GLN A 1 168 ? 0.436 -5.843 3.022 1.00 96.44 168 GLN A CA 1
ATOM 1152 C C . GLN A 1 168 ? 0.914 -4.654 3.857 1.00 96.44 168 GLN A C 1
ATOM 1154 O O . GLN A 1 168 ? 2.099 -4.328 3.917 1.00 96.44 168 GLN A O 1
ATOM 1159 N N . CYS A 1 169 ? -0.002 -4.034 4.595 1.00 95.12 169 CYS A N 1
ATOM 1160 C CA . CYS A 1 169 ? 0.302 -3.009 5.587 1.00 95.12 169 CYS A CA 1
ATOM 1161 C C . CYS A 1 169 ? 0.240 -3.606 7.002 1.00 95.12 169 CYS A C 1
ATOM 1163 O O . CYS A 1 169 ? -0.786 -3.577 7.689 1.00 95.12 169 CYS A O 1
ATOM 1165 N N . VAL A 1 170 ? 1.369 -4.134 7.480 1.00 92.12 170 VAL A N 1
ATOM 1166 C CA . VAL A 1 170 ? 1.455 -4.856 8.765 1.00 92.12 170 VAL A CA 1
ATOM 1167 C C . VAL A 1 170 ? 2.454 -4.246 9.755 1.00 92.12 170 VAL A C 1
ATOM 1169 O O . VAL A 1 170 ? 2.805 -4.871 10.757 1.00 92.12 170 VAL A O 1
ATOM 1172 N N . GLY A 1 171 ? 2.840 -2.983 9.544 1.00 82.25 171 GLY A N 1
ATOM 1173 C CA . GLY A 1 171 ? 3.778 -2.214 10.375 1.00 82.25 171 GLY A CA 1
ATOM 1174 C C . GLY A 1 171 ? 3.327 -1.863 11.800 1.00 82.25 171 GLY A C 1
ATOM 1175 O O . GLY A 1 171 ? 2.660 -2.646 12.471 1.00 82.25 171 GLY A O 1
ATOM 1176 N N . GLU A 1 172 ? 3.709 -0.705 12.330 1.00 81.81 172 GLU A N 1
ATOM 1177 C CA . GLU A 1 172 ? 3.297 -0.299 13.685 1.00 81.81 172 GLU A CA 1
ATOM 1178 C C . GLU A 1 172 ? 1.797 0.062 13.762 1.00 81.81 172 GLU A C 1
ATOM 1180 O O . GLU A 1 172 ? 1.131 0.278 12.754 1.00 81.81 172 GLU A O 1
ATOM 1185 N N . SER A 1 173 ? 1.230 0.106 14.972 1.00 78.56 173 SER A N 1
ATOM 1186 C CA . SER A 1 173 ? -0.213 0.308 15.202 1.00 78.56 173 SER A CA 1
ATOM 1187 C C . SER A 1 173 ? -0.738 1.705 14.876 1.00 78.56 173 SER A C 1
ATOM 1189 O O . SER A 1 173 ? -1.911 1.939 15.084 1.00 78.56 173 SER A O 1
ATOM 1191 N N . ASP A 1 174 ? 0.101 2.629 14.427 1.00 82.00 174 ASP A N 1
ATOM 1192 C CA . ASP A 1 174 ? -0.276 4.011 14.113 1.00 82.00 174 ASP A CA 1
ATOM 1193 C C . ASP A 1 174 ? 0.230 4.403 12.712 1.00 82.00 174 ASP A C 1
ATOM 1195 O O . ASP A 1 174 ? 0.337 5.585 12.389 1.00 82.00 174 ASP A O 1
ATOM 1199 N N . THR A 1 175 ? 0.601 3.409 11.897 1.00 88.62 175 THR A N 1
ATOM 1200 C CA . THR A 1 175 ? 1.031 3.617 10.514 1.00 88.62 175 THR A CA 1
ATOM 1201 C C . THR A 1 175 ? -0.176 3.981 9.652 1.00 88.62 175 THR A C 1
ATOM 1203 O O . THR A 1 175 ? -1.223 3.332 9.742 1.00 88.62 175 THR A O 1
ATOM 1206 N N . THR A 1 176 ? -0.020 5.019 8.831 1.00 92.12 176 THR A N 1
ATOM 1207 C CA . THR A 1 176 ? -0.966 5.360 7.762 1.00 92.12 176 THR A CA 1
ATOM 1208 C C . THR A 1 176 ? -0.529 4.654 6.487 1.00 92.12 176 THR A C 1
ATOM 1210 O O . THR A 1 176 ? 0.652 4.713 6.143 1.00 92.12 176 THR A O 1
ATOM 1213 N N . CYS A 1 177 ? -1.454 3.964 5.833 1.00 95.19 177 CYS A N 1
ATOM 1214 C CA . CYS A 1 177 ? -1.189 3.200 4.627 1.00 95.19 177 CYS A CA 1
ATOM 1215 C C . CYS A 1 177 ? -2.132 3.609 3.505 1.00 95.19 177 CYS A C 1
ATOM 1217 O O . CYS A 1 177 ? -3.346 3.508 3.660 1.00 95.19 177 CYS A O 1
ATOM 1219 N N . ASP A 1 178 ? -1.551 4.000 2.384 1.00 96.56 178 ASP A N 1
ATOM 1220 C CA . ASP A 1 178 ? -2.233 4.280 1.134 1.00 96.56 178 ASP A CA 1
ATOM 1221 C C . ASP A 1 178 ? -1.981 3.081 0.205 1.00 96.56 178 ASP A C 1
ATOM 1223 O O . ASP A 1 178 ? -0.847 2.788 -0.177 1.00 96.56 178 ASP A O 1
ATOM 1227 N N . LEU A 1 179 ? -3.034 2.313 -0.072 1.00 97.31 179 LEU A N 1
ATOM 1228 C CA . LEU A 1 179 ? -2.987 1.043 -0.801 1.00 97.31 179 LEU A CA 1
ATOM 1229 C C . LEU A 1 179 ? -3.762 1.217 -2.108 1.00 97.31 179 LEU A C 1
ATOM 1231 O O . LEU A 1 179 ? -4.994 1.240 -2.099 1.00 97.31 179 LEU A O 1
ATOM 1235 N N . ALA A 1 180 ? -3.053 1.360 -3.224 1.00 98.06 180 ALA A N 1
ATOM 1236 C CA . ALA A 1 180 ? -3.649 1.611 -4.531 1.00 98.06 180 ALA A CA 1
ATOM 1237 C C . ALA A 1 180 ? -3.491 0.397 -5.455 1.00 98.06 180 ALA A C 1
ATOM 1239 O O . ALA A 1 180 ? -2.386 -0.100 -5.666 1.00 98.06 180 ALA A O 1
ATOM 1240 N N . CYS A 1 181 ? -4.602 -0.063 -6.023 1.00 98.06 181 CYS A N 1
ATOM 1241 C CA . CYS A 1 181 ? -4.659 -1.129 -7.013 1.00 98.06 181 CYS A CA 1
ATOM 1242 C C . CYS A 1 181 ? -5.455 -0.668 -8.240 1.00 98.06 181 CYS A C 1
ATOM 1244 O O . CYS A 1 181 ? -6.681 -0.806 -8.304 1.00 98.06 181 CYS A O 1
ATOM 1246 N N . ASP A 1 182 ? -4.750 -0.148 -9.242 1.00 96.69 182 ASP A N 1
ATOM 1247 C CA . ASP A 1 182 ? -5.362 0.312 -10.491 1.00 96.69 182 ASP A CA 1
ATOM 1248 C C . ASP A 1 182 ? -5.610 -0.839 -11.474 1.00 96.69 182 ASP A C 1
ATOM 1250 O O . ASP A 1 182 ? -6.584 -0.823 -12.227 1.00 96.69 182 ASP A O 1
ATOM 1254 N N . GLY A 1 183 ? -4.746 -1.860 -11.467 1.00 93.88 183 GLY A N 1
ATOM 1255 C CA . GLY A 1 183 ? -4.847 -2.995 -12.394 1.00 93.88 183 GLY A CA 1
ATOM 1256 C C . GLY A 1 183 ? -5.917 -4.030 -12.024 1.00 93.88 183 GLY A C 1
ATOM 1257 O O . GLY A 1 183 ? -6.284 -4.857 -12.860 1.00 93.88 183 GLY A O 1
ATOM 1258 N N . GLY A 1 184 ? -6.451 -3.957 -10.801 1.00 94.50 184 GLY A N 1
ATOM 1259 C CA . GLY A 1 184 ? -7.476 -4.861 -10.275 1.00 94.50 184 GLY A CA 1
ATOM 1260 C C . GLY A 1 184 ? -6.927 -6.214 -9.817 1.00 94.50 184 GLY A C 1
ATOM 1261 O O . GLY A 1 184 ? -5.771 -6.559 -10.065 1.00 94.50 184 GLY A O 1
ATOM 1262 N N . GLY A 1 185 ? -7.766 -6.987 -9.127 1.00 95.81 185 GLY A N 1
ATOM 1263 C CA . GLY A 1 185 ? -7.412 -8.335 -8.672 1.00 95.81 185 GLY A CA 1
ATOM 1264 C C . GLY A 1 185 ? -6.351 -8.385 -7.573 1.00 95.81 185 GLY A C 1
ATOM 1265 O O . GLY A 1 185 ? -5.664 -9.393 -7.475 1.00 95.81 185 GLY A O 1
ATOM 1266 N N . CYS A 1 186 ? -6.157 -7.303 -6.815 1.00 98.12 186 CYS A N 1
ATOM 1267 C CA . CYS A 1 186 ? -5.167 -7.279 -5.742 1.00 98.12 186 CYS A CA 1
ATOM 1268 C C . CYS A 1 186 ? -5.704 -7.901 -4.450 1.00 98.12 186 CYS A C 1
ATOM 1270 O O . CYS A 1 186 ? -6.868 -7.695 -4.096 1.00 98.12 186 CYS A O 1
ATOM 1272 N N . ASP A 1 187 ? -4.814 -8.559 -3.717 1.00 98.25 187 ASP A N 1
ATOM 1273 C CA . ASP A 1 187 ? -5.034 -9.019 -2.350 1.00 98.25 187 ASP A CA 1
ATOM 1274 C C . ASP A 1 187 ? -4.476 -7.959 -1.390 1.00 98.25 187 ASP A C 1
ATOM 1276 O O . ASP A 1 187 ? -3.291 -7.631 -1.425 1.00 98.25 187 ASP A O 1
ATOM 1280 N N . ILE A 1 188 ? -5.325 -7.356 -0.560 1.00 97.25 188 ILE A N 1
ATOM 1281 C CA . ILE A 1 188 ? -4.979 -6.185 0.253 1.00 97.25 188 ILE A CA 1
ATOM 1282 C C . ILE A 1 188 ? -5.199 -6.493 1.733 1.00 97.25 188 ILE A C 1
ATOM 1284 O O . ILE A 1 188 ? -6.335 -6.590 2.198 1.00 97.25 188 ILE A O 1
ATOM 1288 N N . GLU A 1 189 ? -4.116 -6.552 2.513 1.00 96.44 189 GLU A N 1
ATOM 1289 C CA . GLU A 1 189 ? -4.172 -6.709 3.968 1.00 96.44 189 GLU A CA 1
ATOM 1290 C C . GLU A 1 189 ? -3.835 -5.391 4.680 1.00 96.44 189 GLU A C 1
ATOM 1292 O O . GLU A 1 189 ? -2.696 -4.917 4.698 1.00 96.44 189 GLU A O 1
ATOM 1297 N N . CYS A 1 190 ? -4.822 -4.831 5.375 1.00 94.81 190 CYS A N 1
ATOM 1298 C CA . CYS A 1 190 ? -4.614 -3.764 6.343 1.00 94.81 190 CYS A CA 1
ATOM 1299 C C . CYS A 1 190 ? -4.581 -4.348 7.757 1.00 94.81 190 CYS A C 1
ATOM 1301 O O . CYS A 1 190 ? -5.611 -4.685 8.350 1.00 94.81 190 CYS A O 1
ATOM 1303 N N . GLY A 1 191 ? -3.400 -4.428 8.364 1.00 91.69 191 GLY A N 1
ATOM 1304 C CA . GLY A 1 191 ? -3.264 -4.950 9.715 1.00 91.69 191 GLY A CA 1
ATOM 1305 C C . GLY A 1 191 ? -4.026 -4.113 10.762 1.00 91.69 191 GLY A C 1
ATOM 1306 O O . GLY A 1 191 ? -4.191 -2.897 10.659 1.00 91.69 191 GLY A O 1
ATOM 1307 N N . GLY A 1 192 ? -4.369 -4.726 11.899 1.00 89.19 192 GLY A N 1
ATOM 1308 C CA . GLY A 1 192 ? -5.136 -4.057 12.963 1.00 89.19 192 GLY A CA 1
ATOM 1309 C C . GLY A 1 192 ? -4.434 -2.893 13.685 1.00 89.19 192 GLY A C 1
ATOM 1310 O O . GLY A 1 192 ? -3.264 -3.005 14.053 1.00 89.19 192 GLY A O 1
ATOM 1311 N N . GLY A 1 193 ? -5.182 -1.820 13.954 1.00 85.94 193 GLY A N 1
ATOM 1312 C CA . GLY A 1 193 ? -4.731 -0.600 14.638 1.00 85.94 193 GLY A CA 1
ATOM 1313 C C . GLY A 1 193 ? -4.398 0.559 13.695 1.00 85.94 193 GLY A C 1
ATOM 1314 O O . GLY A 1 193 ? -4.381 1.694 14.138 1.00 85.94 193 GLY A O 1
ATOM 1315 N N . ARG A 1 194 ? -4.183 0.274 12.408 1.00 90.69 194 ARG A N 1
ATOM 1316 C CA . ARG A 1 194 ? -3.666 1.216 11.404 1.00 90.69 194 ARG A CA 1
ATOM 1317 C C . ARG A 1 194 ? -4.778 2.031 10.743 1.00 90.69 194 ARG A C 1
ATOM 1319 O O . ARG A 1 194 ? -5.941 1.631 10.792 1.00 90.69 194 ARG A O 1
ATOM 1326 N N . THR A 1 195 ? -4.412 3.139 10.110 1.00 92.56 195 THR A N 1
ATOM 1327 C CA . THR A 1 195 ? -5.306 3.860 9.193 1.00 92.56 195 THR A CA 1
ATOM 1328 C C . THR A 1 195 ? -4.944 3.442 7.780 1.00 92.56 195 THR A C 1
ATOM 1330 O O . THR A 1 195 ? -3.787 3.587 7.397 1.00 92.56 195 THR A O 1
ATOM 1333 N N . CYS A 1 196 ? -5.901 2.894 7.043 1.00 94.81 196 CYS A N 1
ATOM 1334 C CA . CYS A 1 196 ? -5.692 2.417 5.685 1.00 94.81 196 CYS A CA 1
ATOM 1335 C C . CYS A 1 196 ? -6.706 3.058 4.746 1.00 94.81 196 CYS A C 1
ATOM 1337 O O . CYS A 1 196 ? -7.916 2.887 4.927 1.00 94.81 196 CYS A O 1
ATOM 1339 N N . ASP A 1 197 ? -6.193 3.746 3.739 1.00 96.19 197 ASP A N 1
ATOM 1340 C CA . ASP A 1 197 ? -6.949 4.273 2.620 1.00 96.19 197 ASP A CA 1
ATOM 1341 C C . ASP A 1 197 ? -6.677 3.365 1.414 1.00 96.19 197 ASP A C 1
ATOM 1343 O O . ASP A 1 197 ? -5.549 3.229 0.945 1.00 96.19 197 ASP A O 1
ATOM 1347 N N . ILE A 1 198 ? -7.709 2.642 0.986 1.00 96.56 198 ILE A N 1
ATOM 1348 C CA . ILE A 1 198 ? -7.625 1.563 0.002 1.00 96.56 198 ILE A CA 1
ATOM 1349 C C . ILE A 1 198 ? -8.392 1.994 -1.238 1.00 96.56 198 ILE A C 1
ATOM 1351 O O . ILE A 1 198 ? -9.578 2.308 -1.145 1.00 96.56 198 ILE A O 1
ATOM 1355 N N . THR A 1 199 ? -7.729 1.968 -2.389 1.00 97.06 199 THR A N 1
ATOM 1356 C CA . THR A 1 199 ? -8.335 2.266 -3.689 1.00 97.06 199 THR A CA 1
ATOM 1357 C C . THR A 1 199 ? -8.165 1.063 -4.607 1.00 97.06 199 THR A C 1
ATOM 1359 O O . THR A 1 199 ? -7.048 0.610 -4.841 1.00 97.06 199 THR A O 1
ATOM 1362 N N . CYS A 1 200 ? -9.273 0.533 -5.115 1.00 96.44 200 CYS A N 1
ATOM 1363 C CA . CYS A 1 200 ? -9.314 -0.574 -6.063 1.00 96.44 200 CYS A CA 1
ATOM 1364 C C . CYS A 1 20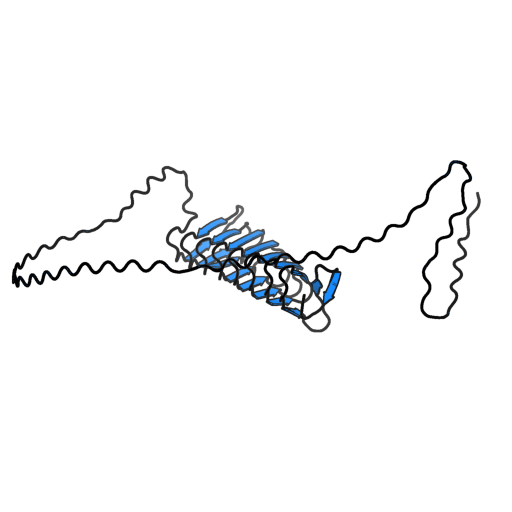0 ? -10.056 -0.145 -7.333 1.00 96.44 200 CYS A C 1
ATOM 1366 O O . CYS A 1 200 ? -11.219 -0.497 -7.556 1.00 96.44 200 CYS A O 1
ATOM 1368 N N . ASP A 1 201 ? -9.380 0.630 -8.177 1.00 95.62 201 ASP A N 1
ATOM 1369 C CA . ASP A 1 201 ? -9.953 1.145 -9.420 1.00 95.62 201 ASP A CA 1
ATOM 1370 C C . ASP A 1 201 ? -10.167 0.048 -10.467 1.00 95.62 201 ASP A C 1
ATOM 1372 O O . ASP A 1 201 ? -11.124 0.111 -11.238 1.00 95.62 201 ASP A O 1
ATOM 1376 N N . GLY A 1 202 ? -9.316 -0.982 -10.486 1.00 92.31 202 GLY A N 1
ATOM 1377 C CA . GLY A 1 202 ? -9.438 -2.095 -11.435 1.00 92.31 202 GLY A CA 1
ATOM 1378 C C . GLY A 1 202 ? -10.513 -3.127 -11.070 1.00 92.31 202 GLY A C 1
ATOM 1379 O O . GLY A 1 202 ? -10.869 -3.963 -11.903 1.00 92.31 202 GLY A O 1
ATOM 1380 N N . GLY A 1 203 ? -11.064 -3.050 -9.853 1.00 92.06 203 GLY A N 1
ATOM 1381 C CA . GLY A 1 203 ? -12.069 -3.977 -9.328 1.00 92.06 203 GLY A CA 1
ATOM 1382 C C . GLY A 1 203 ? -11.503 -5.350 -8.954 1.00 92.06 203 GLY A C 1
ATOM 1383 O O . GLY A 1 203 ? -10.308 -5.613 -9.088 1.00 92.06 203 GLY A O 1
ATOM 1384 N N . ALA A 1 204 ? -12.379 -6.239 -8.482 1.00 95.12 204 ALA A N 1
ATOM 1385 C CA . ALA A 1 204 ? -12.027 -7.611 -8.088 1.00 95.12 204 ALA A CA 1
ATOM 1386 C C . ALA A 1 204 ? -10.944 -7.725 -6.994 1.00 95.12 204 ALA A C 1
ATOM 1388 O O . ALA A 1 204 ? -10.239 -8.728 -6.949 1.00 95.12 204 ALA A O 1
ATOM 1389 N N . CYS A 1 205 ? -10.785 -6.711 -6.139 1.00 96.50 205 CYS A N 1
ATOM 1390 C CA . CYS A 1 205 ? -9.844 -6.794 -5.023 1.00 96.50 205 CYS A CA 1
ATOM 1391 C C . CYS A 1 205 ? -10.428 -7.580 -3.847 1.00 96.50 205 CYS A C 1
ATOM 1393 O O . CYS A 1 205 ? -11.598 -7.401 -3.495 1.00 96.50 205 CYS A O 1
ATOM 1395 N N . GLU A 1 206 ? -9.581 -8.369 -3.194 1.00 97.19 206 GLU A N 1
ATOM 1396 C CA . GLU A 1 206 ? -9.860 -8.974 -1.895 1.00 97.19 206 GLU A CA 1
ATOM 1397 C C . GLU A 1 206 ? -9.249 -8.079 -0.811 1.00 97.19 206 GLU A C 1
ATOM 1399 O O . GLU A 1 206 ? -8.057 -7.787 -0.822 1.00 97.19 206 GLU A O 1
ATOM 1404 N N . VAL A 1 207 ? -10.071 -7.573 0.107 1.00 95.19 207 VAL A N 1
ATOM 1405 C CA . VAL A 1 207 ? -9.660 -6.591 1.116 1.00 95.19 207 VAL A CA 1
ATOM 1406 C C . VAL A 1 207 ? -9.901 -7.139 2.514 1.00 95.19 207 VAL A C 1
ATOM 1408 O O . VAL A 1 207 ? -11.042 -7.339 2.935 1.00 95.19 207 VAL A O 1
ATOM 1411 N N . GLU A 1 208 ? -8.834 -7.280 3.293 1.00 94.94 208 GLU A N 1
ATOM 1412 C CA . GLU A 1 208 ? -8.890 -7.686 4.692 1.00 94.94 208 GLU A CA 1
ATOM 1413 C C . GLU A 1 208 ? -8.489 -6.546 5.633 1.00 94.94 208 GLU A C 1
ATOM 1415 O O . GLU A 1 208 ? -7.334 -6.135 5.738 1.00 94.94 208 GLU A O 1
ATOM 1420 N N . CYS A 1 209 ? -9.462 -6.069 6.408 1.00 92.69 209 CYS A N 1
ATOM 1421 C CA . CYS A 1 209 ? -9.258 -5.046 7.422 1.00 92.69 209 CYS A CA 1
ATOM 1422 C C . CYS A 1 209 ? -9.156 -5.647 8.826 1.00 92.69 209 CYS A C 1
ATOM 1424 O O . CYS A 1 209 ? -10.065 -6.298 9.364 1.00 92.69 209 CYS A O 1
ATOM 1426 N N . GLY A 1 210 ? -8.020 -5.380 9.460 1.00 89.19 210 GLY A N 1
ATOM 1427 C CA . GLY A 1 210 ? -7.672 -5.835 10.790 1.00 89.19 210 GLY A CA 1
ATOM 1428 C C . GLY A 1 210 ? -8.569 -5.287 11.904 1.00 89.19 210 GLY A C 1
ATOM 1429 O O . GLY A 1 210 ? -9.524 -4.536 11.730 1.00 89.19 210 GLY A O 1
ATOM 1430 N N . ARG A 1 211 ? -8.300 -5.711 13.143 1.00 87.00 211 ARG A N 1
ATOM 1431 C CA . ARG A 1 211 ? -9.073 -5.217 14.295 1.00 87.00 211 ARG A CA 1
ATOM 1432 C C . ARG A 1 211 ? -8.599 -3.826 14.686 1.00 87.00 211 ARG A C 1
ATOM 1434 O O . ARG A 1 211 ? -7.404 -3.659 14.884 1.00 87.00 211 ARG A O 1
ATOM 1441 N N . GLN A 1 212 ? -9.534 -2.918 14.968 1.00 86.31 212 GLN A N 1
ATOM 1442 C CA . GLN A 1 212 ? -9.231 -1.550 15.420 1.00 86.31 212 GLN A CA 1
ATOM 1443 C C . GLN A 1 212 ? -8.475 -0.715 14.374 1.00 86.31 212 GLN A C 1
ATOM 1445 O O . GLN A 1 212 ? -7.895 0.295 14.749 1.00 86.31 212 GLN A O 1
ATOM 1450 N N . SER A 1 213 ? -8.434 -1.144 13.109 1.00 88.94 213 SER A N 1
ATOM 1451 C CA . SER A 1 213 ? -7.999 -0.280 12.015 1.00 88.94 213 SER A CA 1
ATOM 1452 C C . SER A 1 213 ? -9.141 0.636 11.579 1.00 88.94 213 SER A C 1
ATOM 1454 O O . SER A 1 213 ? -10.314 0.276 11.699 1.00 88.94 213 SER A O 1
ATOM 1456 N N . GLU A 1 214 ? -8.784 1.819 11.098 1.00 90.69 214 GLU A N 1
ATOM 1457 C CA . GLU A 1 214 ? -9.678 2.723 10.383 1.00 90.69 214 GLU A CA 1
ATOM 1458 C C . GLU A 1 214 ? -9.480 2.451 8.890 1.00 90.69 214 GLU A C 1
ATOM 1460 O O . GLU A 1 214 ? -8.437 2.791 8.341 1.00 90.69 214 GLU A O 1
ATOM 1465 N N . CYS A 1 215 ? -10.437 1.758 8.270 1.00 92.25 215 CYS A N 1
ATOM 1466 C CA . CYS A 1 215 ? -10.375 1.395 6.855 1.00 92.25 215 CYS A CA 1
ATOM 1467 C C . CYS A 1 215 ? -11.371 2.206 6.023 1.00 92.25 215 CYS A C 1
ATOM 1469 O O . CYS A 1 215 ? -12.583 2.161 6.271 1.00 92.25 215 CYS A O 1
ATOM 1471 N N . THR A 1 216 ? -10.843 2.858 4.996 1.00 93.44 216 THR A N 1
ATOM 1472 C CA . THR A 1 216 ? -11.559 3.530 3.910 1.00 93.44 216 THR A CA 1
ATOM 1473 C C . THR A 1 216 ? -11.341 2.693 2.650 1.00 93.44 216 THR A C 1
ATOM 1475 O O . THR A 1 216 ? -10.194 2.456 2.294 1.00 93.44 216 THR A O 1
ATOM 1478 N N . VAL A 1 217 ? -12.402 2.217 1.995 1.00 93.56 217 VAL A N 1
ATOM 1479 C CA . VAL A 1 217 ? -12.293 1.363 0.797 1.00 93.56 217 VAL A CA 1
ATOM 1480 C C . VAL A 1 217 ? -13.076 1.969 -0.355 1.00 93.56 217 VAL A C 1
ATOM 1482 O O . VAL A 1 217 ? -14.302 1.984 -0.307 1.00 93.56 217 VAL A O 1
ATOM 1485 N N . ASP A 1 218 ? -12.383 2.421 -1.391 1.00 95.06 218 ASP A N 1
ATOM 1486 C CA . ASP A 1 218 ? -12.968 2.895 -2.642 1.00 95.06 218 ASP A CA 1
ATOM 1487 C C . ASP A 1 218 ? -12.818 1.821 -3.727 1.00 95.06 218 ASP A C 1
ATOM 1489 O O . ASP A 1 218 ? -11.715 1.366 -4.025 1.00 95.06 218 ASP A O 1
ATOM 1493 N N . CYS A 1 219 ? -13.938 1.352 -4.273 1.00 94.12 219 CYS A N 1
ATOM 1494 C CA . CYS A 1 219 ? -13.988 0.305 -5.292 1.00 94.12 219 CYS A CA 1
ATOM 1495 C C . CYS A 1 219 ? -14.961 0.699 -6.417 1.00 94.12 219 CYS A C 1
ATOM 1497 O O . CYS A 1 219 ? -16.087 0.187 -6.502 1.00 94.12 219 CYS A O 1
ATOM 1499 N N . PRO A 1 220 ? -14.571 1.633 -7.298 1.00 93.19 220 PRO A N 1
ATOM 1500 C CA . PRO A 1 220 ? -15.472 2.182 -8.304 1.00 93.19 220 PRO A CA 1
ATOM 1501 C C . PRO A 1 220 ? -15.795 1.177 -9.415 1.00 93.19 220 PRO A C 1
ATOM 1503 O O . PRO A 1 220 ? -16.913 1.185 -9.928 1.00 93.19 220 PRO A O 1
ATOM 1506 N N . ALA A 1 221 ? -14.883 0.262 -9.760 1.00 91.31 221 ALA A N 1
ATOM 1507 C CA . ALA A 1 221 ? -15.152 -0.792 -10.745 1.00 91.31 221 ALA A CA 1
ATOM 1508 C C . ALA A 1 221 ? -16.025 -1.944 -10.212 1.00 91.31 221 ALA A C 1
ATOM 1510 O O . ALA A 1 221 ? -16.614 -2.679 -11.009 1.00 91.31 221 ALA A O 1
ATOM 1511 N N . GLY A 1 222 ? -16.168 -2.069 -8.889 1.00 88.25 222 GLY A N 1
ATOM 1512 C CA . GLY A 1 222 ? -16.987 -3.094 -8.246 1.00 88.25 222 GLY A CA 1
ATOM 1513 C C . GLY A 1 222 ? -16.296 -4.453 -8.082 1.00 88.25 222 GLY A C 1
ATOM 1514 O O . GLY A 1 222 ? -15.097 -4.607 -8.314 1.00 88.25 222 GLY A O 1
ATOM 1515 N N . PHE A 1 223 ? -17.080 -5.454 -7.671 1.00 90.44 223 PHE A N 1
ATOM 1516 C CA . PHE A 1 223 ? -16.618 -6.824 -7.383 1.00 90.44 223 PHE A CA 1
ATOM 1517 C C . PHE A 1 223 ? -15.548 -6.937 -6.289 1.00 90.44 223 PHE A C 1
ATOM 1519 O O . PHE A 1 223 ? -14.794 -7.902 -6.285 1.00 90.44 223 PHE A O 1
ATOM 1526 N N . CYS A 1 224 ? -15.458 -5.969 -5.378 1.00 91.31 224 CYS A N 1
ATOM 1527 C CA . CYS A 1 224 ? -14.545 -6.084 -4.246 1.00 91.31 224 CYS A CA 1
ATOM 1528 C C . CYS A 1 224 ? -15.147 -6.940 -3.128 1.00 91.31 224 CYS A C 1
ATOM 1530 O O . CYS A 1 224 ? -16.265 -6.682 -2.674 1.00 91.31 224 CYS A O 1
ATOM 1532 N N . ASP A 1 225 ? -14.373 -7.901 -2.641 1.00 92.88 225 ASP A N 1
ATOM 1533 C CA . ASP A 1 225 ? -14.686 -8.700 -1.462 1.00 92.88 225 ASP A CA 1
ATOM 1534 C C . ASP A 1 225 ? -14.022 -8.042 -0.247 1.00 92.88 225 ASP A C 1
ATOM 1536 O O . ASP A 1 225 ? -12.804 -8.030 -0.111 1.00 92.88 225 ASP A O 1
ATOM 1540 N N . VAL A 1 226 ? -14.815 -7.430 0.634 1.00 91.69 226 VAL A N 1
ATOM 1541 C CA . VAL A 1 226 ? -14.321 -6.616 1.752 1.00 91.69 226 VAL A CA 1
ATOM 1542 C C . VAL A 1 226 ? -14.665 -7.273 3.081 1.00 91.69 226 VAL A C 1
ATOM 1544 O O . VAL A 1 226 ? -15.814 -7.291 3.518 1.00 91.69 226 VAL A O 1
ATOM 1547 N N . SER A 1 227 ? -13.653 -7.745 3.798 1.00 91.19 227 SER A N 1
ATOM 1548 C CA . SER A 1 227 ? -13.789 -8.328 5.129 1.00 91.19 227 SER A CA 1
ATOM 1549 C C . SER A 1 227 ? -13.356 -7.324 6.190 1.00 91.19 227 SER A C 1
ATOM 1551 O O . SER A 1 227 ? -12.173 -7.023 6.362 1.00 91.19 227 SER A O 1
ATOM 1553 N N . CYS A 1 228 ? -14.316 -6.775 6.936 1.00 87.12 228 CYS A N 1
ATOM 1554 C CA . CYS A 1 228 ? -14.027 -5.719 7.903 1.00 87.12 228 CYS A CA 1
ATOM 1555 C C . CYS A 1 228 ? -14.887 -5.806 9.172 1.00 87.12 228 CYS A C 1
ATOM 1557 O O . CYS A 1 228 ? -15.769 -6.652 9.352 1.00 87.12 228 CYS A O 1
ATOM 1559 N N . ARG A 1 229 ? -14.574 -4.932 10.129 1.00 80.50 229 ARG A N 1
ATOM 1560 C CA . ARG A 1 229 ? -15.365 -4.743 11.350 1.00 80.50 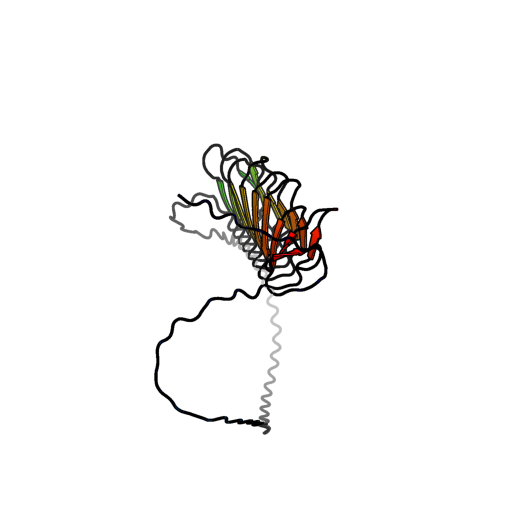229 ARG A CA 1
ATOM 1561 C C . ARG A 1 229 ? -16.120 -3.430 11.292 1.00 80.50 229 ARG A C 1
ATOM 1563 O O . ARG A 1 229 ? -17.342 -3.421 11.286 1.00 80.50 229 ARG A O 1
ATOM 1570 N N . GLU A 1 230 ? -15.369 -2.344 11.235 1.00 77.25 230 GLU A N 1
ATOM 1571 C CA . GLU A 1 230 ? -15.867 -0.986 11.089 1.00 77.25 230 GLU A CA 1
ATOM 1572 C C . GLU A 1 230 ? -15.061 -0.384 9.942 1.00 77.25 230 GLU A C 1
ATOM 1574 O O . GLU A 1 230 ? -13.851 -0.204 10.062 1.00 77.25 230 GLU A O 1
ATOM 1579 N N . CYS A 1 231 ? -15.707 -0.204 8.797 1.00 82.06 231 CYS A N 1
ATOM 1580 C CA . CYS A 1 231 ? -15.086 0.363 7.611 1.00 82.06 231 CYS A CA 1
ATOM 1581 C C . CYS A 1 231 ? -16.097 1.226 6.862 1.00 82.06 231 CYS A C 1
ATOM 1583 O O . CYS A 1 231 ? -17.315 1.041 6.994 1.00 82.06 231 CYS A O 1
ATOM 1585 N N . ARG A 1 232 ? -15.580 2.184 6.098 1.00 87.94 232 ARG A N 1
ATOM 1586 C CA . ARG A 1 232 ? -16.374 2.974 5.162 1.00 87.94 232 ARG A CA 1
ATOM 1587 C C . ARG A 1 232 ? -16.050 2.478 3.757 1.00 87.94 232 ARG A C 1
ATOM 1589 O O . ARG A 1 232 ? -14.876 2.410 3.404 1.00 87.94 232 ARG A O 1
ATOM 1596 N N . VAL A 1 233 ? -17.075 2.065 3.021 1.00 87.81 233 VAL A N 1
ATOM 1597 C CA . VAL A 1 233 ? -16.935 1.399 1.723 1.00 87.81 233 VAL A CA 1
ATOM 1598 C C . VAL A 1 233 ? -17.715 2.180 0.677 1.00 87.81 233 VAL A C 1
ATOM 1600 O O . VAL A 1 233 ? -18.912 2.420 0.826 1.00 87.81 233 VAL A O 1
ATOM 1603 N N . TRP A 1 234 ? -17.044 2.536 -0.405 1.00 88.88 234 TRP A N 1
ATOM 1604 C CA . TRP A 1 234 ? -17.638 3.138 -1.585 1.00 88.88 234 TRP A CA 1
ATOM 1605 C C . TRP A 1 234 ? -17.548 2.129 -2.719 1.00 88.88 234 TRP A C 1
ATOM 1607 O O . TRP A 1 234 ? -16.470 1.657 -3.064 1.00 88.88 234 TRP A O 1
ATOM 1617 N N . CYS A 1 235 ? -18.701 1.755 -3.264 1.00 86.19 235 CYS A N 1
ATOM 1618 C CA . CYS A 1 235 ? -18.791 0.799 -4.357 1.00 86.19 235 CYS A CA 1
ATOM 1619 C C . CYS A 1 235 ? -19.798 1.310 -5.382 1.00 86.19 235 CYS A C 1
ATOM 1621 O O . CYS A 1 235 ? -21.006 1.256 -5.154 1.00 86.19 235 CYS A O 1
ATOM 1623 N N . GLU A 1 236 ? -19.305 1.832 -6.505 1.00 83.94 236 GLU A N 1
ATOM 1624 C CA . GLU A 1 236 ? -20.159 2.385 -7.566 1.00 83.94 236 GLU A CA 1
ATOM 1625 C C . GLU A 1 236 ? -20.471 1.349 -8.657 1.00 83.94 236 GLU A C 1
ATOM 1627 O O . GLU A 1 236 ? -21.582 1.313 -9.191 1.00 83.94 236 GLU A O 1
ATOM 1632 N N . GLY A 1 237 ? -19.510 0.474 -8.969 1.00 78.56 237 GLY A N 1
ATOM 1633 C CA . GLY A 1 237 ? -19.627 -0.561 -10.002 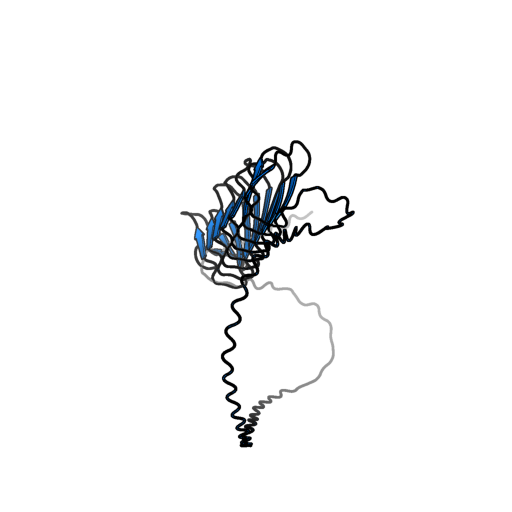1.00 78.56 237 GLY A CA 1
ATOM 1634 C C . GLY A 1 237 ? -20.530 -1.738 -9.620 1.00 78.56 237 GLY A C 1
ATOM 1635 O O . GLY A 1 237 ? -20.935 -2.514 -10.489 1.00 78.56 237 GLY A O 1
ATOM 1636 N N . GLY A 1 238 ? -20.900 -1.834 -8.338 1.00 80.88 238 GLY A N 1
ATOM 1637 C CA . GLY A 1 238 ? -21.731 -2.891 -7.770 1.00 80.88 238 GLY A CA 1
ATOM 1638 C C . GLY A 1 238 ? -21.011 -4.235 -7.623 1.00 80.88 238 GLY A C 1
ATOM 1639 O O . GLY A 1 238 ? -19.881 -4.431 -8.065 1.00 80.88 238 GLY A O 1
ATOM 1640 N N . GLY A 1 239 ? -21.685 -5.189 -6.980 1.00 82.75 239 GLY A N 1
ATOM 1641 C CA . GLY A 1 239 ? -21.129 -6.525 -6.755 1.00 82.75 239 GLY A CA 1
ATOM 1642 C C . GLY A 1 239 ? -20.069 -6.573 -5.658 1.00 82.75 239 GLY A C 1
ATOM 1643 O O . GLY A 1 239 ? -19.370 -7.575 -5.576 1.00 82.75 239 GLY A O 1
ATOM 1644 N N . CYS A 1 240 ? -19.955 -5.530 -4.832 1.00 83.69 240 CYS A N 1
ATOM 1645 C CA . CYS A 1 240 ? -19.093 -5.585 -3.666 1.00 83.69 240 CYS A CA 1
ATOM 1646 C C . CYS A 1 240 ? -19.756 -6.432 -2.577 1.00 83.69 240 CYS A C 1
ATOM 1648 O O . CYS A 1 240 ? -20.921 -6.225 -2.226 1.00 83.69 240 CYS A O 1
ATOM 1650 N N . GLU A 1 241 ? -19.021 -7.390 -2.028 1.00 87.56 241 GLU A N 1
ATOM 1651 C CA . GLU A 1 241 ? -19.483 -8.224 -0.925 1.00 87.56 241 GLU A CA 1
ATOM 1652 C C . GLU A 1 241 ? -18.746 -7.818 0.349 1.00 87.56 241 GLU A C 1
ATOM 1654 O O . GLU A 1 241 ? -17.539 -7.970 0.470 1.00 87.56 241 GLU A O 1
ATOM 1659 N N . VAL A 1 242 ? -19.481 -7.268 1.317 1.00 86.81 242 VAL A N 1
ATOM 1660 C CA . VAL A 1 242 ? -18.921 -6.808 2.589 1.00 86.81 242 VAL A CA 1
ATOM 1661 C C . VAL A 1 242 ? -19.219 -7.806 3.702 1.00 86.81 242 VAL A C 1
ATOM 1663 O O . VAL A 1 242 ? -20.322 -7.860 4.258 1.00 86.81 242 VAL A O 1
ATOM 1666 N N . GLU A 1 243 ? -18.222 -8.582 4.099 1.00 85.31 243 GLU A N 1
ATOM 1667 C CA . GLU A 1 243 ? -18.318 -9.510 5.217 1.00 85.31 243 GLU A CA 1
ATOM 1668 C C . GLU A 1 243 ? -18.007 -8.821 6.556 1.00 85.31 243 GLU A C 1
ATOM 1670 O O . GLU A 1 243 ? -16.857 -8.641 6.958 1.00 85.31 243 GLU A O 1
ATOM 1675 N N . CYS A 1 244 ? -19.051 -8.490 7.322 1.00 77.75 244 CYS A N 1
ATOM 1676 C CA . CYS A 1 244 ? -18.874 -7.976 8.681 1.00 77.75 244 CYS A CA 1
ATOM 1677 C C . CYS A 1 244 ? -18.751 -9.088 9.728 1.00 77.75 244 CYS A C 1
ATOM 1679 O O . CYS A 1 244 ? -19.534 -10.048 9.775 1.00 77.75 244 CYS A O 1
ATOM 1681 N N . ARG A 1 245 ? -17.877 -8.883 10.717 1.00 70.81 245 ARG A N 1
ATOM 1682 C CA . ARG A 1 245 ? -17.882 -9.699 11.942 1.00 70.81 245 ARG A CA 1
ATOM 1683 C C . ARG A 1 245 ? -19.042 -9.319 12.890 1.00 70.81 245 ARG A C 1
ATOM 1685 O O . ARG A 1 245 ? -19.702 -8.289 12.793 1.00 70.81 245 ARG A O 1
ATOM 1692 N N . ARG A 1 246 ? -19.390 -10.259 13.780 1.00 62.38 246 ARG A N 1
ATOM 1693 C CA . ARG A 1 246 ? -20.650 -10.274 14.555 1.00 62.38 246 ARG A CA 1
ATOM 1694 C C . ARG A 1 246 ? -20.860 -8.998 15.397 1.00 62.38 246 ARG A C 1
ATOM 1696 O O . ARG A 1 246 ? -20.216 -8.842 16.432 1.00 62.38 246 ARG A O 1
ATOM 1703 N N . GLY A 1 247 ? -21.887 -8.218 15.047 1.00 59.22 247 GLY A N 1
ATOM 1704 C CA . GLY A 1 247 ? -22.344 -7.046 15.813 1.00 59.22 247 GLY A CA 1
ATOM 1705 C C . GLY A 1 247 ? -21.782 -5.709 15.330 1.00 59.22 247 GLY A C 1
ATOM 1706 O O . GLY A 1 247 ? -21.941 -4.714 16.031 1.00 59.22 247 GLY A O 1
ATOM 1707 N N . GLU A 1 248 ? -21.139 -5.711 14.169 1.00 68.06 248 GLU A N 1
ATOM 1708 C CA . GLU A 1 248 ? -20.465 -4.573 13.554 1.00 68.06 248 GLU A CA 1
ATOM 1709 C C . GLU A 1 248 ? -21.100 -4.317 12.171 1.00 68.06 248 GLU A C 1
ATOM 1711 O O . GLU A 1 248 ? -21.923 -5.128 11.725 1.00 68.06 248 GLU A O 1
ATOM 1716 N N . ALA A 1 249 ? -20.806 -3.180 11.539 1.00 63.19 249 ALA A N 1
ATOM 1717 C CA . ALA A 1 249 ? -21.381 -2.838 10.244 1.00 63.19 249 ALA A CA 1
ATOM 1718 C C . ALA A 1 249 ? -20.507 -1.871 9.439 1.00 63.19 249 ALA A C 1
ATOM 1720 O O . ALA A 1 249 ? -19.802 -1.054 10.030 1.00 63.19 249 ALA A O 1
ATOM 1721 N N . ALA A 1 250 ? -20.589 -1.963 8.111 1.00 73.94 250 ALA A N 1
ATOM 1722 C CA . ALA A 1 250 ? -19.938 -1.040 7.190 1.00 73.94 250 ALA A CA 1
ATOM 1723 C C . ALA A 1 250 ? -20.903 0.070 6.763 1.00 73.94 250 ALA A C 1
ATOM 1725 O O . ALA A 1 250 ? -22.105 -0.169 6.630 1.00 73.94 250 ALA A O 1
ATOM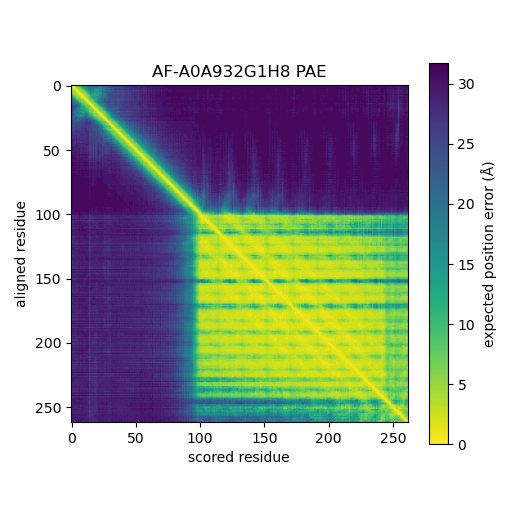 1726 N N . GLU A 1 251 ? -20.379 1.279 6.572 1.00 77.50 251 GLU A N 1
ATOM 1727 C CA . GLU A 1 251 ? -21.115 2.402 5.982 1.00 77.50 251 GLU A CA 1
ATOM 1728 C C . GLU A 1 251 ? -20.873 2.393 4.465 1.00 77.50 251 GLU A C 1
ATOM 1730 O O . GLU A 1 251 ? -19.734 2.585 4.040 1.00 77.50 251 GLU A O 1
ATOM 1735 N N . CYS A 1 252 ? -21.923 2.126 3.679 1.00 76.12 252 CYS A N 1
ATOM 1736 C CA . CYS A 1 252 ? -21.888 2.191 2.214 1.00 76.12 252 CYS A CA 1
ATOM 1737 C C . CYS A 1 252 ? -22.126 3.645 1.726 1.00 76.12 252 CYS A C 1
ATOM 1739 O O . CYS A 1 252 ? -22.643 4.484 2.474 1.00 76.12 252 CYS A O 1
ATOM 1741 N N . ASP A 1 253 ? -21.826 3.933 0.452 1.00 71.44 253 ASP A N 1
ATOM 1742 C CA . ASP A 1 253 ? -21.985 5.263 -0.178 1.00 71.44 253 ASP A CA 1
ATOM 1743 C C . ASP A 1 253 ? -23.402 5.864 -0.052 1.00 71.44 253 ASP A C 1
ATOM 1745 O O . ASP A 1 253 ? -23.566 7.060 0.204 1.00 71.44 253 ASP A O 1
ATOM 1749 N N . ASP A 1 254 ? -24.452 5.037 -0.113 1.00 72.12 254 ASP A N 1
ATOM 1750 C CA . ASP A 1 254 ? -25.843 5.489 0.040 1.00 72.12 254 ASP A CA 1
ATOM 1751 C C . ASP A 1 254 ? -26.196 5.908 1.486 1.00 72.12 254 ASP A C 1
ATOM 1753 O O . ASP A 1 254 ? -27.344 6.253 1.796 1.00 72.12 254 ASP A O 1
ATOM 1757 N N . GLY A 1 255 ? -25.207 5.884 2.386 1.00 68.25 255 GLY A N 1
ATOM 1758 C CA . GLY A 1 255 ? -25.347 6.122 3.815 1.00 68.25 255 GLY A CA 1
ATOM 1759 C C . GLY A 1 255 ? -26.047 4.971 4.535 1.00 68.25 255 GLY A C 1
ATOM 1760 O O . GLY A 1 255 ? -26.459 5.133 5.692 1.00 68.25 255 GLY A O 1
ATOM 1761 N N . SER A 1 256 ? -26.237 3.828 3.865 1.00 73.44 256 SER A N 1
ATOM 1762 C CA . SER A 1 256 ? -26.732 2.627 4.517 1.00 73.44 256 SER A CA 1
ATOM 1763 C C . SER A 1 256 ? -25.637 1.981 5.352 1.00 73.44 256 SER A C 1
ATOM 1765 O O . SER A 1 256 ? -24.443 2.099 5.094 1.00 73.44 256 SER A O 1
ATOM 1767 N N . ILE A 1 257 ? -26.078 1.313 6.411 1.00 69.31 257 ILE A N 1
ATOM 1768 C CA . ILE A 1 257 ? -25.216 0.528 7.277 1.00 69.31 257 ILE A CA 1
ATOM 1769 C C . ILE A 1 257 ? -25.542 -0.935 6.981 1.00 69.31 257 ILE A C 1
ATOM 1771 O O . ILE A 1 257 ? -26.627 -1.402 7.354 1.00 69.31 257 ILE A O 1
ATOM 1775 N N . ALA A 1 258 ? -24.651 -1.635 6.279 1.00 66.44 258 ALA A N 1
ATOM 1776 C CA . ALA A 1 258 ? -24.909 -2.969 5.745 1.00 66.44 258 ALA A CA 1
ATOM 1777 C C . ALA A 1 258 ? -23.731 -3.937 5.940 1.00 66.44 258 ALA A C 1
ATOM 1779 O O . ALA A 1 258 ? -22.589 -3.547 6.160 1.00 66.44 258 ALA A O 1
ATOM 1780 N N . CYS A 1 259 ? -24.072 -5.225 5.901 1.00 67.75 259 CYS A N 1
ATOM 1781 C CA . CYS A 1 259 ? -23.163 -6.367 5.867 1.00 67.75 259 CYS A CA 1
ATOM 1782 C C . CYS A 1 259 ? -23.741 -7.340 4.836 1.00 67.75 259 CYS A C 1
ATOM 1784 O O . CYS A 1 259 ? -24.891 -7.768 4.992 1.00 67.75 259 CYS A O 1
ATOM 1786 N N . GLY A 1 260 ? -22.988 -7.632 3.781 1.00 72.81 260 GLY A N 1
ATOM 1787 C CA . GLY A 1 260 ? -23.438 -8.224 2.524 1.00 72.81 260 GLY A CA 1
ATOM 1788 C C . GLY A 1 260 ? -23.196 -7.251 1.368 1.00 72.81 260 GLY A C 1
ATOM 1789 O O . GLY A 1 260 ? -22.176 -6.579 1.348 1.00 72.81 260 GLY A O 1
ATOM 1790 N N . GLY A 1 261 ? -24.133 -7.151 0.425 1.00 65.62 261 GLY A N 1
ATOM 1791 C CA . GLY A 1 261 ? -23.973 -6.265 -0.732 1.00 65.62 261 GLY A CA 1
ATOM 1792 C C . GLY A 1 261 ? -23.994 -4.775 -0.377 1.00 65.62 261 GLY A C 1
ATOM 1793 O O . GLY A 1 261 ? -25.011 -4.306 0.151 1.00 65.62 261 GLY A O 1
ATOM 1794 N N . CYS A 1 262 ? -22.908 -4.076 -0.718 1.00 58.91 262 CYS A N 1
ATOM 1795 C CA . CYS A 1 262 ? -22.947 -2.694 -1.197 1.00 58.91 262 CYS A CA 1
ATOM 1796 C C . CYS A 1 262 ? -22.948 -2.785 -2.752 1.00 58.91 262 CYS A C 1
ATOM 1798 O O . CYS A 1 262 ? -23.827 -2.149 -3.358 1.00 58.91 262 CYS A O 1
#

Radius of gyration: 34.08 Å; Cα contacts (8 Å, |Δi|>4): 594; chains: 1; bounding box: 84×74×90 Å

Mean predicted aligned error: 18.93 Å

pLDDT: mean 72.92, std 21.19, range [37.72, 98.44]

Sequence (262 aa):
MRAFTILVAVLAGGCGAKTSLVVPPVSGDDDTVDGDADTDADTDVDGDVDTDVDGDVDADLDADTDMDTDADLDADTDMDADADLDADADLDADGDSDPSGCPQGGCDEDCYPRRTECVRGCDGGDCNYECQGPGGCDLGCDGGECDLECRGGGSCDLGCSGGGCELQCVGESDTTCDLACDGGGCDIECGGGRTCDITCDGGACEVECGRQSECTVDCPAGFCDVSCRECRVWCEGGGCEVECRRGEAAECDDGSIACGGC